Protein AF-A0A510XGS6-F1 (afdb_monomer)

Nearest PDB structures (foldseek):
  4bjn-assembly4_H  TM=2.792E-01  e=6.576E+00  Melampsora lini

Mean predicted aligned error: 16.06 Å

Organism: NCBI:txid77098

Secondary structure (DSSP, 8-state):
----HHHHHHHHHHH-SS-HHHHHHHHHHHHHHHHHHHHHHHHHHHHHHHHHHTTS-------SSSS------TTSTTSSSSSTTTSSSS---------HHHHHHHHHHHHHHHHHHHHHHTT---TT-TTTS-HHHHHHHHHHHHT--STTHHHHHHHHHHHHHHTT--THHHHHHHHHHHHHHHHHHHHHHHHHHHHHHHHHHHHHHHHHHHHHHHHHHHHHHTT-

Sequence (228 aa):
MTIDIDRMEALARRGAAAAPDAALALIARLREAEAREQALAAHVEAAQRIADEDRVDHPMHTMKDGEPYEFTSPGWRSKMGRDLHHALKGAPATSLARHPDDAAVDRFAAAMKAKLADARAKGRDGWDDPSKCTAEFLADQLVGHVSKGNAGNLEDIANLAMMLHQRSDDPKVVAQVVARRDAKMKAEALDSAVRTAKVKRQVAVAQWLKDLADNYRRQAEAAKVGEE

pLDDT: mean 74.8, std 20.01, range [32.03, 98.0]

Solvent-accessible surface area (backbone atoms only — not comparable to full-atom values): 13838 Å² total; per-residue (Å²): 135,84,81,57,64,68,62,51,51,54,50,51,72,74,65,54,86,84,58,56,66,65,55,50,54,48,52,52,52,50,50,54,51,49,53,52,49,52,53,50,51,53,50,41,54,52,52,48,48,56,61,53,56,76,65,58,84,70,83,88,74,84,80,74,83,89,61,82,87,74,87,74,74,91,79,79,85,82,82,79,79,79,68,73,82,74,73,80,75,80,87,79,96,67,82,70,79,73,54,69,64,62,58,49,50,51,56,50,50,52,53,33,50,52,53,52,50,57,35,42,74,69,72,58,66,60,69,88,38,62,91,80,29,45,70,61,56,46,30,45,51,32,61,65,42,72,82,53,88,54,92,67,40,68,44,52,39,50,48,38,52,47,53,42,56,77,71,66,54,67,73,59,48,44,56,52,47,51,52,48,51,53,50,50,53,50,42,54,54,48,54,52,49,50,55,50,51,52,51,54,50,53,51,54,54,54,51,49,54,51,54,50,53,53,50,54,51,51,53,57,52,54,58,61,66,75,75,116

Foldseek 3Di:
DDDDLVVQVVVLVVPPPDPNPVSVVVSVVLVVLVVVLVVLVVVLVVLVVVLVVLVDDDPDDDDDPPDDPDPPDPDDPPPPPPPVPPPPPDDDDDPPPPPVVVVVVVVLVVLLVVVVVVCVVVVNDDLLPCVVHPLLNLLLQLVVLVPDDDPCSVSSNVNSVVSCVVNVPDPVSNVSSVVSVVSVVVSVVSVVVSVVSVVVSVVVVVVVVVVVVVVVVVVVVVVVVVVD

Radius of gyration: 33.93 Å; Cα contacts (8 Å, |Δi|>4): 80; chains: 1; bounding box: 82×48×96 Å

Structure (mmCIF, N/CA/C/O backbone):
data_AF-A0A510XGS6-F1
#
_entry.id   AF-A0A510XGS6-F1
#
loop_
_atom_site.group_PDB
_atom_site.id
_atom_site.type_symbol
_atom_site.label_atom_id
_atom_site.label_alt_id
_atom_site.label_comp_id
_atom_site.label_asym_id
_atom_site.label_entity_id
_atom_site.label_seq_id
_atom_site.pdbx_PDB_ins_code
_atom_site.Cartn_x
_atom_site.Cartn_y
_atom_site.Cartn_z
_atom_site.occupancy
_atom_site.B_iso_or_equiv
_atom_site.auth_seq_id
_atom_site.auth_comp_id
_atom_site.auth_asym_id
_atom_site.auth_atom_id
_atom_site.pdbx_PDB_model_num
AT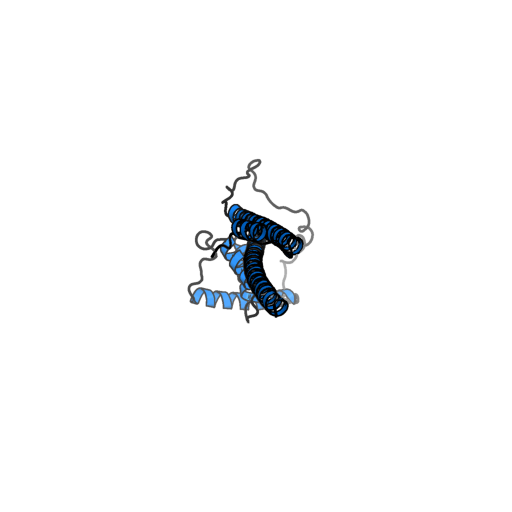OM 1 N N . MET A 1 1 ? -27.636 3.330 19.265 1.00 38.84 1 MET A N 1
ATOM 2 C CA . MET A 1 1 ? -28.025 3.367 20.690 1.00 38.84 1 MET A CA 1
ATOM 3 C C . MET A 1 1 ? -26.837 3.898 21.479 1.00 38.84 1 MET A C 1
ATOM 5 O O . MET A 1 1 ? -25.935 3.144 21.820 1.00 38.84 1 MET A O 1
ATOM 9 N N . THR A 1 2 ? -26.752 5.218 21.625 1.00 44.38 2 THR A N 1
ATOM 10 C CA . THR A 1 2 ? -25.664 5.882 22.356 1.00 44.38 2 THR A CA 1
ATOM 11 C C . THR A 1 2 ? -26.004 5.772 23.835 1.00 44.38 2 THR A C 1
ATOM 13 O O . THR A 1 2 ? -27.028 6.294 24.266 1.00 44.38 2 THR A O 1
ATOM 16 N N . ILE A 1 3 ? -25.231 4.986 24.581 1.00 54.06 3 ILE A N 1
ATOM 17 C CA . ILE A 1 3 ? -25.434 4.837 26.022 1.00 54.06 3 ILE A CA 1
ATOM 18 C C . ILE A 1 3 ? -24.889 6.111 26.671 1.00 54.06 3 ILE A C 1
ATOM 20 O O . ILE A 1 3 ? -23.692 6.375 26.593 1.00 54.06 3 ILE A O 1
ATOM 24 N N . ASP A 1 4 ? -25.796 6.905 27.229 1.00 70.75 4 ASP A N 1
ATOM 25 C CA . ASP A 1 4 ? -25.537 8.185 27.883 1.00 70.75 4 ASP A CA 1
ATOM 26 C C . ASP A 1 4 ? -24.920 7.943 29.273 1.00 70.75 4 ASP A C 1
ATOM 28 O O . ASP A 1 4 ? -25.590 7.470 30.198 1.00 70.75 4 ASP A O 1
ATOM 32 N N . ILE A 1 5 ? -23.615 8.207 29.385 1.00 63.62 5 ILE A N 1
ATOM 33 C CA . ILE A 1 5 ? -22.825 8.017 30.609 1.00 63.62 5 ILE A CA 1
ATOM 34 C C . ILE A 1 5 ? -23.350 8.916 31.739 1.00 63.62 5 ILE A C 1
ATOM 36 O O . ILE A 1 5 ? -23.397 8.466 32.886 1.00 63.62 5 ILE A O 1
ATOM 40 N N . ASP A 1 6 ? -23.840 10.118 31.426 1.00 65.00 6 ASP A N 1
ATOM 41 C CA . ASP A 1 6 ? -24.383 11.054 32.418 1.00 65.00 6 ASP A CA 1
ATOM 42 C C . ASP A 1 6 ? -25.694 10.520 33.008 1.00 65.00 6 ASP A C 1
ATOM 44 O O . AS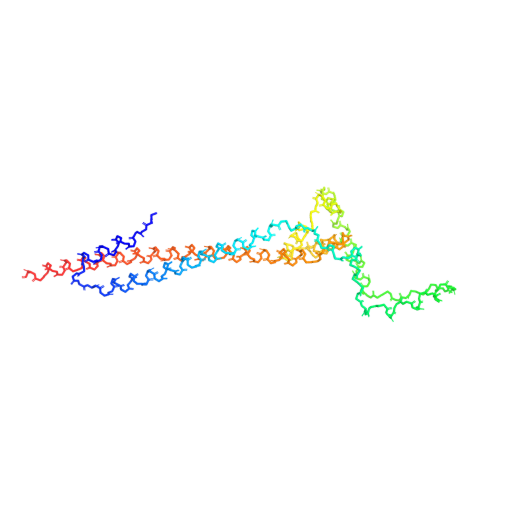P A 1 6 ? -25.933 10.578 34.220 1.00 65.00 6 ASP A O 1
ATOM 48 N N . ARG A 1 7 ? -26.525 9.885 32.172 1.00 65.25 7 ARG A N 1
ATOM 49 C CA . ARG A 1 7 ? -27.736 9.188 32.628 1.00 65.25 7 ARG A CA 1
ATOM 50 C C . ARG A 1 7 ? -27.418 7.979 33.514 1.00 65.25 7 ARG A C 1
ATOM 52 O O . ARG A 1 7 ? -28.151 7.722 34.472 1.00 65.25 7 ARG A O 1
ATOM 59 N N . MET A 1 8 ? -26.345 7.239 33.225 1.00 61.91 8 MET A N 1
ATOM 60 C CA . MET A 1 8 ? -25.898 6.120 34.067 1.00 61.91 8 MET A CA 1
ATOM 61 C C . MET A 1 8 ? -25.354 6.599 35.417 1.00 61.91 8 MET A C 1
ATOM 63 O O . MET A 1 8 ? -25.671 6.008 36.449 1.00 61.91 8 MET A O 1
ATOM 67 N N . GLU A 1 9 ? -24.596 7.695 35.428 1.00 63.22 9 GLU A N 1
ATOM 68 C CA . GLU A 1 9 ? -24.077 8.312 36.649 1.00 63.22 9 GLU A CA 1
ATOM 69 C C . GLU A 1 9 ? -25.214 8.836 37.541 1.00 63.22 9 GLU A C 1
ATOM 71 O O . GLU A 1 9 ? -25.208 8.620 38.755 1.00 63.22 9 GLU A O 1
ATOM 76 N N . ALA A 1 10 ? -26.252 9.431 36.946 1.00 64.56 10 ALA A N 1
ATOM 77 C CA . ALA A 1 10 ? -27.447 9.855 37.670 1.00 64.56 10 ALA A CA 1
ATOM 78 C C . ALA A 1 10 ? -28.206 8.679 38.317 1.00 64.56 10 ALA A C 1
ATOM 80 O O . ALA A 1 10 ? -28.701 8.811 39.437 1.00 64.56 10 ALA A O 1
ATOM 81 N N . LEU A 1 11 ? -28.286 7.523 37.646 1.00 59.59 11 LEU A N 1
ATOM 82 C CA . LEU A 1 11 ? -28.913 6.311 38.191 1.00 59.59 11 LEU A CA 1
ATOM 83 C C . LEU A 1 11 ? -28.080 5.689 39.319 1.00 59.59 11 LEU A C 1
ATOM 85 O O . LEU A 1 11 ? -28.636 5.341 40.359 1.00 59.59 11 LEU A O 1
ATOM 89 N N . ALA A 1 12 ? -26.756 5.615 39.155 1.00 61.50 12 ALA A N 1
ATOM 90 C CA . ALA A 1 12 ? -25.849 5.120 40.189 1.00 61.50 12 ALA A CA 1
ATOM 91 C C . ALA A 1 12 ? -25.913 5.986 41.459 1.00 61.50 12 ALA A C 1
ATOM 93 O O . ALA A 1 12 ? -26.035 5.456 42.562 1.00 61.50 12 ALA A O 1
ATOM 94 N N . ARG A 1 13 ? -25.926 7.319 41.312 1.00 63.91 13 ARG A N 1
ATOM 95 C CA . ARG A 1 13 ? -26.058 8.256 42.442 1.00 63.91 13 ARG A CA 1
ATOM 96 C C . ARG A 1 13 ? -27.419 8.173 43.141 1.00 63.91 13 ARG A C 1
ATOM 98 O O . ARG A 1 13 ? -27.489 8.419 44.338 1.00 63.91 13 ARG A O 1
ATOM 105 N N . ARG A 1 14 ? -28.492 7.825 42.420 1.00 63.34 14 ARG A N 1
ATOM 106 C CA . ARG A 1 14 ? -29.846 7.674 42.989 1.00 63.34 14 ARG A CA 1
ATOM 107 C C . ARG A 1 14 ? -30.084 6.325 43.683 1.00 63.34 14 ARG A C 1
ATOM 109 O O . ARG A 1 14 ? -30.982 6.254 44.511 1.00 63.34 14 ARG A O 1
ATOM 116 N N . GLY A 1 15 ? -29.324 5.275 43.350 1.00 56.97 15 GLY A N 1
ATOM 117 C CA . GLY A 1 15 ? -29.546 3.904 43.842 1.00 56.97 15 GLY A CA 1
ATOM 118 C C . GLY A 1 15 ? -28.505 3.348 44.826 1.00 56.97 15 GLY A C 1
ATOM 119 O O . GLY A 1 15 ? -28.664 2.223 45.307 1.00 56.97 15 GLY A O 1
ATOM 120 N N . ALA A 1 16 ? -27.426 4.076 45.124 1.00 49.56 16 ALA A N 1
ATOM 121 C CA . ALA A 1 16 ? -26.304 3.553 45.904 1.00 49.56 16 ALA A CA 1
ATOM 122 C C . ALA A 1 16 ? -26.544 3.602 47.424 1.00 49.56 16 ALA A C 1
ATOM 124 O O . ALA A 1 16 ? -26.018 4.466 48.117 1.00 49.56 16 ALA A O 1
ATOM 125 N N . ALA A 1 17 ? -27.286 2.624 47.946 1.00 51.12 17 ALA A N 1
ATOM 126 C CA . ALA A 1 17 ? -27.279 2.302 49.375 1.00 51.12 17 ALA A CA 1
ATOM 127 C C . ALA A 1 17 ? -26.286 1.171 49.736 1.00 51.12 17 ALA A C 1
ATOM 129 O O . ALA A 1 17 ? -26.011 0.981 50.914 1.00 51.12 17 ALA A O 1
ATOM 130 N N . ALA A 1 18 ? -25.723 0.434 48.760 1.00 52.19 18 ALA A N 1
ATOM 131 C CA . ALA A 1 18 ? -24.970 -0.798 49.061 1.00 52.19 18 ALA A CA 1
ATOM 132 C C . ALA A 1 18 ? -23.585 -0.980 48.394 1.00 52.19 18 ALA A C 1
ATOM 134 O O . ALA A 1 18 ? -22.846 -1.851 48.840 1.00 52.19 18 ALA A O 1
ATOM 135 N N . ALA A 1 19 ? -23.188 -0.210 47.366 1.00 53.81 19 ALA A N 1
ATOM 136 C CA . ALA A 1 19 ? -21.829 -0.308 46.782 1.00 53.81 19 ALA A CA 1
ATOM 137 C C . ALA A 1 19 ? -21.402 0.918 45.924 1.00 53.81 19 ALA A C 1
ATOM 139 O O . ALA A 1 19 ? -21.108 0.764 44.733 1.00 53.81 19 ALA A O 1
ATOM 140 N N . PRO A 1 20 ? -21.377 2.144 46.480 1.00 62.56 20 PRO A N 1
ATOM 141 C CA . PRO A 1 20 ? -21.041 3.369 45.738 1.00 62.56 20 PRO A CA 1
ATOM 142 C C . PRO A 1 20 ? -19.629 3.355 45.122 1.00 62.56 20 PRO A C 1
ATOM 144 O O . PRO A 1 20 ? -19.449 3.811 43.992 1.00 62.56 20 PRO A O 1
ATOM 147 N N . ASP A 1 21 ? -18.644 2.767 45.804 1.00 61.44 21 ASP A N 1
ATOM 148 C CA . ASP A 1 21 ? -17.236 2.833 45.388 1.00 61.44 21 ASP A CA 1
ATOM 149 C C . ASP A 1 21 ? -16.940 2.024 44.117 1.00 61.44 21 ASP A C 1
ATOM 151 O O . ASP A 1 21 ? -16.193 2.468 43.244 1.00 61.44 21 ASP A O 1
ATOM 155 N N . ALA A 1 22 ? -17.577 0.859 43.954 1.00 58.06 22 ALA A N 1
ATOM 156 C CA . ALA A 1 22 ? -17.406 0.023 42.765 1.00 58.06 22 ALA A CA 1
ATOM 157 C C . ALA A 1 22 ? -18.039 0.659 41.514 1.00 58.06 22 ALA A C 1
ATOM 159 O O . ALA A 1 22 ? -17.479 0.570 40.418 1.00 58.06 22 ALA A O 1
ATOM 160 N N . ALA A 1 23 ? -19.182 1.336 41.675 1.00 60.69 23 ALA A N 1
ATOM 161 C CA . ALA A 1 23 ? -19.843 2.060 40.592 1.00 60.69 23 ALA A CA 1
ATOM 162 C C . ALA A 1 23 ? -19.027 3.290 40.160 1.00 60.69 23 ALA A C 1
ATOM 164 O O . ALA A 1 23 ? -18.810 3.496 38.965 1.00 60.69 23 ALA A O 1
ATOM 165 N N . LEU A 1 24 ? -18.505 4.064 41.118 1.00 66.75 24 LEU A N 1
ATOM 166 C CA . LEU A 1 24 ? -17.648 5.222 40.845 1.00 66.75 24 LEU A CA 1
ATOM 167 C C . LEU A 1 24 ? -16.320 4.822 40.182 1.00 66.75 24 LEU A C 1
ATOM 169 O O . LEU A 1 24 ? -15.904 5.462 39.214 1.00 66.75 24 LEU A O 1
ATOM 173 N N . ALA A 1 25 ? -15.689 3.730 40.625 1.00 68.19 25 ALA A N 1
ATOM 174 C CA . ALA A 1 25 ? -14.465 3.213 40.010 1.00 68.19 25 ALA A CA 1
ATOM 175 C C . ALA A 1 25 ? -14.679 2.754 38.556 1.00 68.19 25 ALA A C 1
ATOM 177 O O . ALA A 1 25 ? -13.807 2.949 37.703 1.00 68.19 25 ALA A O 1
ATOM 178 N N . LEU A 1 26 ? -15.840 2.169 38.238 1.00 63.62 26 LEU A N 1
ATOM 179 C CA . LEU A 1 26 ? -16.177 1.814 36.860 1.00 63.62 26 LEU A CA 1
ATOM 180 C C . LEU A 1 26 ? -16.441 3.054 36.001 1.00 63.62 26 LEU A C 1
ATOM 182 O O . LEU A 1 26 ? -15.951 3.114 34.877 1.00 63.62 26 LEU A O 1
ATOM 186 N N . ILE A 1 27 ? -17.162 4.050 36.522 1.00 70.69 27 ILE A N 1
ATOM 187 C CA . ILE A 1 27 ? -17.402 5.320 35.821 1.00 70.69 27 ILE A CA 1
ATOM 188 C C . ILE A 1 27 ? -16.070 6.002 35.481 1.00 70.69 27 ILE A C 1
ATOM 190 O O . ILE A 1 27 ? -15.878 6.432 34.344 1.00 70.69 27 ILE A O 1
ATOM 194 N N . ALA A 1 28 ? -15.117 6.025 36.417 1.00 73.75 28 ALA A N 1
ATOM 195 C CA . ALA A 1 28 ? -13.774 6.547 36.167 1.00 73.75 28 ALA A CA 1
ATOM 196 C C . ALA A 1 28 ? -13.057 5.783 35.036 1.00 73.75 28 ALA A C 1
ATOM 198 O O . ALA A 1 28 ? -12.542 6.398 34.103 1.00 73.75 28 ALA A O 1
ATOM 199 N N . ARG A 1 29 ? -13.105 4.442 35.049 1.00 69.81 29 ARG A N 1
ATOM 200 C CA . ARG A 1 29 ? -12.532 3.604 33.977 1.00 69.81 29 ARG A CA 1
ATOM 201 C C . ARG A 1 29 ? -13.208 3.819 32.621 1.00 69.81 29 ARG A C 1
ATOM 203 O O . ARG A 1 29 ? -12.529 3.792 31.596 1.00 69.81 29 ARG A O 1
ATOM 210 N N . LEU A 1 30 ? -14.523 4.034 32.598 1.00 70.62 30 LEU A N 1
ATOM 211 C CA . LEU A 1 30 ? -15.273 4.323 31.373 1.00 70.62 30 LEU A CA 1
ATOM 212 C C . LEU A 1 30 ? -14.909 5.697 30.802 1.00 70.62 30 LEU A C 1
ATOM 214 O O . LEU A 1 30 ? -14.716 5.798 29.592 1.00 70.62 30 LEU A O 1
ATOM 218 N N . ARG A 1 31 ? -14.729 6.714 31.656 1.00 77.12 31 ARG A N 1
ATOM 219 C CA . ARG A 1 31 ? -14.251 8.046 31.249 1.00 77.12 31 ARG A CA 1
ATOM 220 C C . ARG A 1 31 ? -12.830 8.011 30.699 1.00 77.12 31 ARG A C 1
ATOM 222 O O . ARG A 1 31 ? -12.571 8.597 29.654 1.00 77.12 31 ARG A O 1
ATOM 229 N N . GLU A 1 32 ? -11.918 7.282 31.342 1.00 75.81 32 GLU A N 1
ATOM 230 C CA . GLU A 1 32 ? -10.570 7.082 30.795 1.00 75.81 32 GLU A CA 1
ATOM 231 C C . GLU A 1 32 ? -10.600 6.381 29.432 1.00 75.81 32 GLU A C 1
ATOM 233 O O . GLU A 1 32 ? -9.837 6.729 28.532 1.00 75.81 32 GLU A O 1
ATOM 238 N N . ALA A 1 33 ? -11.468 5.381 29.266 1.00 68.69 33 ALA A N 1
ATOM 239 C CA . ALA A 1 33 ? -11.618 4.684 27.994 1.00 68.69 33 ALA A CA 1
ATOM 240 C C . ALA A 1 33 ? -12.186 5.601 26.899 1.00 68.69 33 ALA A C 1
ATOM 242 O O . ALA A 1 33 ? -11.725 5.540 25.762 1.00 68.69 33 ALA A O 1
ATOM 243 N N . GLU A 1 34 ? -13.145 6.465 27.233 1.00 77.81 34 GLU A N 1
ATOM 244 C CA . GLU A 1 34 ? -13.702 7.461 26.314 1.00 77.81 34 GLU A CA 1
ATOM 245 C C . GLU A 1 34 ? -12.674 8.529 25.922 1.00 77.81 34 GLU A C 1
ATOM 247 O O . GLU A 1 34 ? -12.528 8.826 24.738 1.00 77.81 34 GLU A O 1
ATOM 252 N N . ALA A 1 35 ? -11.883 9.028 26.876 1.00 76.81 35 ALA A N 1
ATOM 253 C CA . ALA A 1 35 ? -10.793 9.959 26.594 1.00 76.81 35 ALA A CA 1
ATOM 254 C C . ALA A 1 35 ? -9.733 9.340 25.661 1.00 76.81 35 ALA A C 1
ATOM 256 O O . ALA A 1 35 ? -9.262 9.993 24.729 1.00 76.81 35 ALA A O 1
ATOM 257 N N . ARG A 1 36 ? -9.388 8.056 25.858 1.00 74.69 36 ARG A N 1
ATOM 258 C CA . ARG A 1 36 ? -8.491 7.320 24.947 1.00 74.69 36 ARG A CA 1
ATOM 259 C C . ARG A 1 36 ? -9.098 7.175 23.548 1.00 74.69 36 ARG A C 1
ATOM 261 O O . ARG A 1 36 ? -8.380 7.350 22.568 1.00 74.69 36 ARG A O 1
ATOM 268 N N . GLU A 1 37 ? -10.396 6.883 23.443 1.00 72.88 37 GLU A N 1
ATOM 269 C CA . GLU A 1 37 ? -11.108 6.781 22.158 1.00 72.88 37 GLU A CA 1
ATOM 270 C C . GLU A 1 37 ? -11.108 8.118 21.402 1.00 72.88 37 GLU A C 1
ATOM 272 O O . GLU A 1 37 ? -10.796 8.143 20.214 1.00 72.88 37 GLU A O 1
ATOM 277 N N . GLN A 1 38 ? -11.377 9.230 22.091 1.00 77.25 38 GLN A N 1
ATOM 278 C CA . GLN A 1 38 ? -11.337 10.575 21.506 1.00 77.25 38 GLN A CA 1
ATOM 279 C C . GLN A 1 38 ? -9.931 10.958 21.027 1.00 77.25 38 GLN A C 1
ATOM 281 O O . GLN A 1 38 ? -9.783 11.488 19.927 1.00 77.25 38 GLN A O 1
ATOM 286 N N . ALA A 1 39 ? -8.890 10.642 21.804 1.00 75.56 39 ALA A N 1
ATOM 287 C CA . ALA A 1 39 ? -7.507 10.877 21.394 1.00 75.56 39 ALA A CA 1
ATOM 288 C C . ALA A 1 39 ? -7.133 10.057 20.145 1.00 75.56 39 ALA A C 1
ATOM 290 O O . ALA A 1 39 ? -6.544 10.588 19.205 1.00 75.56 39 ALA A O 1
ATOM 291 N N . LEU A 1 40 ? -7.521 8.778 20.095 1.00 71.38 40 LEU A N 1
ATOM 292 C CA . LEU A 1 40 ? -7.309 7.922 18.922 1.00 71.38 40 LEU A CA 1
ATOM 293 C C . LEU A 1 40 ? -8.056 8.455 17.690 1.00 71.38 40 LEU A C 1
ATOM 295 O O . LEU A 1 40 ? -7.474 8.497 16.610 1.00 71.38 40 LEU A O 1
ATOM 299 N N . ALA A 1 41 ? -9.304 8.905 17.847 1.00 70.50 41 ALA A N 1
ATOM 300 C CA . ALA A 1 41 ? -10.078 9.509 16.762 1.00 70.50 41 ALA A CA 1
ATOM 301 C C . ALA A 1 41 ? -9.411 10.786 16.220 1.00 70.50 41 ALA A C 1
ATOM 303 O O . ALA A 1 41 ? -9.281 10.939 15.007 1.00 70.50 41 ALA A O 1
ATOM 304 N N . ALA A 1 42 ? -8.893 11.648 17.099 1.00 74.75 42 ALA A N 1
ATOM 305 C CA . ALA A 1 42 ? -8.131 12.828 16.690 1.00 74.75 42 ALA A CA 1
ATOM 306 C C . ALA A 1 42 ? -6.855 12.458 15.907 1.00 74.75 42 ALA A C 1
ATOM 308 O O . ALA A 1 42 ? -6.504 13.132 14.938 1.00 74.75 42 ALA A O 1
ATOM 309 N N . HIS A 1 43 ? -6.181 11.361 16.274 1.00 72.50 43 HIS A N 1
ATOM 310 C CA . HIS A 1 43 ? -5.040 10.845 15.513 1.00 72.50 43 HIS A CA 1
ATOM 311 C C . HIS A 1 43 ? -5.434 10.292 14.133 1.00 72.50 43 HIS A C 1
ATOM 313 O O . HIS A 1 43 ? -4.674 10.486 13.185 1.00 72.50 43 HIS A O 1
ATOM 319 N N . VAL A 1 44 ? -6.603 9.647 13.995 1.00 71.38 44 VAL A N 1
ATOM 320 C CA . VAL A 1 44 ? -7.136 9.218 12.684 1.00 71.38 44 VAL A CA 1
ATOM 321 C C . VAL A 1 44 ? -7.357 10.428 11.784 1.00 71.38 44 VAL A C 1
ATOM 323 O O . VAL A 1 44 ? -6.867 10.436 10.657 1.00 71.38 44 VAL A O 1
ATOM 326 N N . GLU A 1 45 ? -8.041 11.460 12.283 1.00 76.62 45 GLU A N 1
ATOM 327 C CA . GLU A 1 45 ? -8.302 12.675 11.505 1.00 76.62 45 GLU A CA 1
ATOM 328 C C . GLU A 1 45 ? -7.006 13.380 11.091 1.00 76.62 45 GLU A C 1
ATOM 330 O O . GLU A 1 45 ? -6.882 13.824 9.952 1.00 76.62 45 GLU A O 1
ATOM 335 N N . ALA A 1 46 ? -6.018 13.459 11.987 1.00 72.12 46 ALA A N 1
ATOM 336 C CA . ALA A 1 46 ? -4.717 14.040 11.667 1.00 72.12 46 ALA A CA 1
ATOM 337 C C . ALA A 1 46 ? -3.974 13.234 10.586 1.00 72.12 46 ALA A C 1
ATOM 339 O O . ALA A 1 46 ? -3.415 13.818 9.661 1.00 72.12 46 ALA A O 1
ATOM 340 N N . ALA A 1 47 ? -3.998 11.899 10.663 1.00 65.06 47 ALA A N 1
ATOM 341 C CA . ALA A 1 47 ? -3.382 11.036 9.656 1.00 65.06 47 ALA A CA 1
ATOM 342 C C . ALA A 1 47 ? -4.082 11.140 8.290 1.00 65.06 47 ALA A C 1
ATOM 344 O O . ALA A 1 47 ? -3.413 11.124 7.258 1.00 65.06 47 ALA A O 1
ATOM 345 N N . GLN A 1 48 ? -5.411 11.279 8.280 1.00 70.62 48 GLN A N 1
ATOM 346 C CA . GLN A 1 48 ? -6.190 11.504 7.060 1.00 70.62 48 GLN A CA 1
ATOM 347 C C . GLN A 1 48 ? -5.879 12.866 6.435 1.00 70.62 48 GLN A C 1
ATOM 349 O O . GLN A 1 48 ? -5.639 12.921 5.236 1.00 70.62 48 GLN A O 1
ATOM 354 N N . ARG A 1 49 ? -5.774 13.939 7.233 1.00 71.81 49 ARG A N 1
ATOM 355 C CA . ARG A 1 49 ? -5.367 15.260 6.721 1.00 71.81 49 ARG A CA 1
ATOM 356 C C . ARG A 1 49 ? -3.983 15.238 6.088 1.00 71.81 49 ARG A C 1
ATOM 358 O O . ARG A 1 49 ? -3.838 15.783 5.011 1.00 71.81 49 ARG A O 1
ATOM 365 N N . ILE A 1 50 ? -3.002 14.562 6.689 1.00 64.81 50 ILE A N 1
ATOM 366 C CA . ILE A 1 50 ? -1.665 14.413 6.083 1.00 64.81 50 ILE A CA 1
ATOM 367 C C . ILE A 1 50 ? -1.755 13.662 4.744 1.00 64.81 50 ILE A C 1
ATOM 369 O O . ILE A 1 50 ? -1.132 14.061 3.766 1.00 64.81 50 ILE A O 1
ATOM 373 N N . ALA A 1 51 ? -2.564 12.598 4.677 1.00 60.69 51 ALA A N 1
ATOM 374 C CA . ALA A 1 51 ? -2.786 11.858 3.435 1.00 60.69 51 ALA A CA 1
ATOM 375 C C . ALA A 1 51 ? -3.512 12.688 2.352 1.00 60.69 51 ALA A C 1
ATOM 377 O O . ALA A 1 51 ? -3.278 12.464 1.163 1.00 60.69 51 ALA A O 1
ATOM 378 N N . ASP A 1 52 ? -4.369 13.632 2.753 1.00 61.16 52 ASP A N 1
ATOM 379 C CA . ASP A 1 52 ? -5.109 14.534 1.865 1.00 61.16 52 ASP A CA 1
ATOM 380 C C . ASP A 1 52 ? -4.316 15.806 1.496 1.00 61.16 52 ASP A C 1
ATOM 382 O O . ASP A 1 52 ? -4.511 16.350 0.412 1.00 61.16 52 ASP A O 1
ATOM 386 N N . GLU A 1 53 ? -3.405 16.286 2.345 1.00 58.03 53 GLU A N 1
ATOM 387 C CA . GLU A 1 53 ? -2.543 17.453 2.091 1.00 58.03 53 GLU A CA 1
ATOM 388 C C . GLU A 1 53 ? -1.432 17.136 1.078 1.00 58.03 53 GLU A C 1
ATOM 390 O O . GLU A 1 53 ? -1.121 17.979 0.236 1.00 58.03 53 GLU A O 1
ATOM 395 N N . ASP A 1 54 ? -0.947 15.890 1.028 1.00 52.69 54 ASP A N 1
ATOM 396 C CA . ASP A 1 54 ? -0.105 15.384 -0.074 1.00 52.69 54 ASP A CA 1
ATOM 397 C C . ASP A 1 54 ? -0.860 15.314 -1.425 1.00 52.69 54 ASP A C 1
ATOM 399 O O . ASP A 1 54 ? -0.271 15.022 -2.467 1.00 52.69 54 ASP A O 1
ATOM 403 N N . ARG A 1 55 ? -2.176 15.587 -1.437 1.00 46.66 55 ARG A N 1
ATOM 404 C CA . ARG A 1 55 ? -3.014 15.719 -2.643 1.00 46.66 55 ARG A CA 1
ATOM 405 C C . ARG A 1 55 ? -3.036 17.147 -3.201 1.00 46.66 55 ARG A C 1
ATOM 407 O O . ARG A 1 55 ? -3.692 17.378 -4.219 1.00 46.66 55 ARG A O 1
ATOM 414 N N . VAL A 1 56 ? -2.379 18.108 -2.544 1.00 40.94 56 VAL A N 1
ATOM 415 C CA . VAL A 1 56 ? -2.288 19.491 -3.025 1.00 40.94 56 VAL A CA 1
ATOM 416 C C . VAL A 1 56 ? -1.174 19.587 -4.060 1.00 40.94 56 VAL A C 1
ATOM 418 O O . VAL A 1 56 ? 0.013 19.522 -3.739 1.00 40.94 56 VAL A O 1
ATOM 421 N N . ASP A 1 57 ? -1.610 19.760 -5.305 1.00 43.16 57 ASP A N 1
ATOM 422 C CA . ASP A 1 57 ? -0.823 20.131 -6.476 1.00 43.16 57 ASP A CA 1
ATOM 423 C C . ASP A 1 57 ? 0.143 21.268 -6.097 1.00 43.16 57 ASP A C 1
ATOM 425 O O . ASP A 1 57 ? -0.257 22.423 -5.920 1.00 43.16 57 ASP A O 1
ATOM 429 N N . HIS A 1 58 ? 1.412 20.931 -5.861 1.00 37.56 58 HIS A N 1
ATOM 430 C CA . HIS A 1 58 ? 2.431 21.941 -5.619 1.00 37.56 58 HIS A CA 1
ATOM 431 C C . HIS A 1 58 ? 2.722 22.611 -6.962 1.00 37.56 58 HIS A C 1
ATOM 433 O O . HIS A 1 58 ? 3.158 21.922 -7.887 1.00 37.56 58 HIS A O 1
ATOM 439 N N . PRO A 1 59 ? 2.532 23.937 -7.102 1.00 36.75 59 PRO A N 1
ATOM 440 C CA . PRO A 1 59 ? 2.950 24.630 -8.304 1.00 36.75 59 PRO A CA 1
ATOM 441 C C . PRO A 1 59 ? 4.465 24.466 -8.451 1.00 36.75 59 PRO A C 1
ATOM 443 O O . PRO A 1 59 ? 5.261 25.012 -7.685 1.00 36.75 59 PRO A O 1
ATOM 446 N N . MET A 1 60 ? 4.852 23.673 -9.447 1.00 36.06 60 MET A N 1
ATOM 447 C CA . MET A 1 60 ? 6.209 23.572 -9.960 1.00 36.06 60 MET A CA 1
ATOM 448 C C . MET A 1 60 ? 6.660 24.959 -10.404 1.00 36.06 60 MET A C 1
ATOM 450 O O . MET A 1 60 ? 6.333 25.362 -11.508 1.00 36.06 60 MET A O 1
ATOM 454 N N . HIS A 1 61 ? 7.413 25.672 -9.567 1.00 41.03 61 HIS A N 1
ATOM 455 C CA . HIS A 1 61 ? 8.502 26.542 -10.008 1.00 41.03 61 HIS A CA 1
ATOM 456 C C . HIS A 1 61 ? 9.444 26.859 -8.844 1.00 41.03 61 HIS A C 1
ATOM 458 O O . HIS A 1 61 ? 9.165 27.702 -7.997 1.00 41.03 61 HIS A O 1
ATOM 464 N N . THR A 1 62 ? 10.639 26.274 -8.885 1.00 39.19 62 THR A N 1
ATOM 465 C CA . THR A 1 62 ? 11.835 26.963 -8.398 1.00 39.19 62 THR A CA 1
ATOM 466 C C . THR A 1 62 ? 12.798 27.109 -9.566 1.00 39.19 62 THR A C 1
ATOM 468 O O . THR A 1 62 ? 13.667 26.269 -9.776 1.00 39.19 62 THR A O 1
ATOM 471 N N . MET A 1 63 ? 12.632 28.183 -10.341 1.00 42.34 63 MET A N 1
ATOM 472 C CA . MET A 1 63 ? 13.794 28.797 -10.972 1.00 42.34 63 MET A CA 1
ATOM 473 C C . MET A 1 63 ? 14.488 29.611 -9.885 1.00 42.34 63 MET A C 1
ATOM 475 O O . MET A 1 63 ? 13.931 30.587 -9.384 1.00 42.34 63 MET A O 1
ATOM 479 N N . LYS A 1 64 ? 15.695 29.204 -9.511 1.00 38.34 64 LYS A N 1
ATOM 480 C CA . LYS A 1 64 ? 16.676 30.132 -8.964 1.00 38.34 64 LYS A CA 1
ATOM 481 C C . LYS A 1 64 ? 17.749 30.249 -10.037 1.00 38.34 64 LYS A C 1
ATOM 483 O O . LYS A 1 64 ? 18.395 29.263 -10.363 1.00 38.34 64 LYS A O 1
ATOM 488 N N . ASP A 1 65 ? 17.826 31.439 -10.621 1.00 42.75 65 ASP A N 1
ATOM 489 C CA . ASP A 1 65 ? 18.916 31.901 -11.486 1.00 42.75 65 ASP A CA 1
ATOM 490 C C . ASP A 1 65 ? 18.989 31.340 -12.920 1.00 42.75 65 ASP A C 1
ATOM 492 O O . ASP A 1 65 ? 20.055 31.327 -13.518 1.00 42.75 65 ASP A O 1
ATOM 496 N N . GLY A 1 66 ? 17.855 30.957 -13.521 1.00 44.12 66 GLY A N 1
ATOM 497 C CA . GLY A 1 66 ? 17.726 30.851 -14.987 1.00 44.12 66 GLY A CA 1
ATOM 498 C C . GLY A 1 66 ? 18.522 29.746 -15.695 1.00 44.12 66 GLY A C 1
ATOM 499 O O . GLY A 1 66 ? 18.433 29.655 -16.914 1.00 44.12 66 GLY A O 1
ATOM 500 N N . GLU A 1 67 ? 19.233 28.884 -14.969 1.00 37.78 67 GLU A N 1
ATOM 501 C CA . GLU A 1 67 ? 19.991 27.765 -15.538 1.00 37.78 67 GLU A CA 1
ATOM 502 C C . GLU A 1 67 ? 19.353 26.413 -15.158 1.00 37.78 67 GLU A C 1
ATOM 504 O O . GLU A 1 67 ? 18.912 26.238 -14.013 1.00 37.78 67 GLU A O 1
ATOM 509 N N . PRO A 1 68 ? 19.281 25.430 -16.078 1.00 35.75 68 PRO A N 1
ATOM 510 C CA . PRO A 1 68 ? 18.817 24.086 -15.754 1.00 35.75 68 PRO A CA 1
ATOM 511 C C . PRO A 1 68 ? 19.731 23.442 -14.703 1.00 35.75 68 PRO A C 1
ATOM 513 O O . PRO A 1 68 ? 20.954 23.472 -14.824 1.00 35.75 68 PRO A O 1
ATOM 516 N N . TYR A 1 69 ? 19.142 22.806 -13.687 1.00 38.28 69 TYR A N 1
ATOM 517 C CA . TYR A 1 69 ? 19.878 21.992 -12.718 1.00 38.28 69 TYR A CA 1
ATOM 518 C C . TYR A 1 69 ? 20.455 20.747 -13.413 1.00 38.28 69 TYR A C 1
ATOM 520 O O . TYR A 1 69 ? 19.821 19.694 -13.480 1.00 38.28 69 TYR A O 1
ATOM 528 N N . GLU A 1 70 ? 21.667 20.865 -13.952 1.00 36.03 70 GLU A N 1
ATOM 529 C CA . GLU A 1 70 ? 22.488 19.721 -14.332 1.00 36.03 70 GLU A CA 1
ATOM 530 C C . GLU A 1 70 ? 22.966 19.008 -13.061 1.00 36.03 70 GLU A C 1
ATOM 532 O O . GLU A 1 70 ? 23.852 19.468 -12.339 1.00 36.03 70 GLU A O 1
ATOM 537 N N . PHE A 1 71 ? 22.401 17.832 -12.790 1.00 35.41 71 PHE A N 1
ATOM 538 C CA . PHE A 1 71 ? 22.943 16.898 -11.808 1.00 35.41 71 PHE A CA 1
ATOM 539 C C . PHE A 1 71 ? 24.240 16.268 -12.349 1.00 35.41 71 PHE A C 1
ATOM 541 O O . PHE A 1 71 ? 24.295 15.095 -12.717 1.00 35.41 71 PHE A O 1
ATOM 548 N N . THR A 1 72 ? 25.326 17.038 -12.411 1.00 39.06 72 THR A N 1
ATOM 549 C CA . THR A 1 72 ? 26.675 16.493 -12.592 1.00 39.06 72 THR A CA 1
ATOM 550 C C . THR A 1 72 ? 27.274 16.197 -11.224 1.00 39.06 72 THR A C 1
ATOM 552 O O . THR A 1 72 ? 28.007 17.007 -10.662 1.00 39.06 72 THR A O 1
ATOM 555 N N . SER A 1 73 ? 26.980 15.019 -10.672 1.00 34.94 73 SER A N 1
ATOM 556 C CA . SER A 1 73 ? 27.783 14.488 -9.564 1.00 34.94 73 SER A CA 1
ATOM 557 C C . SER A 1 73 ? 29.198 14.139 -10.073 1.00 34.94 73 SER A C 1
ATOM 559 O O . SER A 1 73 ? 29.329 13.289 -10.964 1.00 34.94 73 SER A O 1
ATOM 561 N N . PRO A 1 74 ? 30.277 14.747 -9.540 1.00 37.41 74 PRO A N 1
ATOM 562 C CA . PRO A 1 74 ? 31.650 14.469 -9.956 1.00 37.41 74 PRO A CA 1
ATOM 563 C C . PRO A 1 74 ? 32.119 13.147 -9.335 1.00 37.41 74 PRO A C 1
ATOM 565 O O . PRO A 1 74 ? 32.469 13.089 -8.161 1.00 37.41 74 PRO A O 1
ATOM 568 N N . GLY A 1 75 ? 32.107 12.055 -10.104 1.00 36.06 75 GLY A N 1
ATOM 569 C CA . GLY A 1 75 ? 32.633 10.778 -9.597 1.00 36.06 75 GLY A CA 1
ATOM 570 C C . GLY A 1 75 ? 32.696 9.603 -10.571 1.00 36.06 75 GLY A C 1
ATOM 571 O O . GLY A 1 75 ? 33.531 8.725 -10.393 1.00 36.06 75 GLY A O 1
ATOM 572 N N . TRP A 1 76 ? 31.893 9.583 -11.639 1.00 32.03 76 TRP A N 1
ATOM 573 C CA . TRP A 1 76 ? 31.772 8.383 -12.490 1.00 32.03 76 TRP A CA 1
ATOM 574 C C . TRP A 1 76 ? 32.422 8.509 -13.883 1.00 32.03 76 TRP A C 1
ATOM 576 O O . TRP A 1 76 ? 32.499 7.534 -14.627 1.00 32.03 76 TRP A O 1
ATOM 586 N N . ARG A 1 77 ? 32.974 9.681 -14.237 1.00 41.94 77 ARG A N 1
ATOM 587 C CA . ARG A 1 77 ? 33.546 9.977 -15.572 1.00 41.94 77 ARG A CA 1
ATOM 588 C C . ARG A 1 77 ? 35.062 9.750 -15.729 1.00 41.94 77 ARG A C 1
ATOM 590 O O . ARG A 1 77 ? 35.654 10.305 -16.647 1.00 41.94 77 ARG A O 1
ATOM 597 N N . SER A 1 78 ? 35.695 8.899 -14.916 1.00 49.22 78 SER A N 1
ATOM 598 C CA . SER A 1 78 ? 37.155 8.660 -15.014 1.00 49.22 78 SER A CA 1
ATOM 599 C C . SER A 1 78 ? 37.601 7.235 -15.365 1.00 49.22 78 SER A C 1
ATOM 601 O O . SER A 1 78 ? 38.798 6.966 -15.301 1.00 49.22 78 SER A O 1
ATOM 603 N N . LYS A 1 79 ? 36.715 6.324 -15.805 1.00 44.66 79 LYS A N 1
ATOM 604 C CA . LYS A 1 79 ? 37.160 4.971 -16.219 1.00 44.66 79 LYS A CA 1
ATOM 605 C C . LYS A 1 79 ? 36.709 4.469 -17.598 1.00 44.66 79 LYS A C 1
ATOM 607 O O . LYS A 1 79 ? 37.188 3.431 -18.022 1.00 44.66 79 LYS A O 1
ATOM 612 N N . MET A 1 80 ? 35.876 5.197 -18.344 1.00 39.06 80 MET A N 1
ATOM 613 C CA . MET A 1 80 ? 35.352 4.703 -19.637 1.00 39.06 80 MET A CA 1
ATOM 614 C C . MET A 1 80 ? 35.577 5.640 -20.836 1.00 39.06 80 MET A C 1
ATOM 616 O O . MET A 1 80 ? 34.927 5.500 -21.863 1.00 39.06 80 MET A O 1
ATOM 620 N N . GLY A 1 81 ? 36.493 6.610 -20.723 1.00 42.22 81 GLY A N 1
ATOM 621 C CA . GLY A 1 81 ? 36.689 7.645 -21.751 1.00 42.22 81 GLY A CA 1
ATOM 622 C C . GLY A 1 81 ? 37.944 7.528 -22.623 1.00 42.22 81 GLY A C 1
ATOM 623 O O . GLY A 1 81 ? 38.029 8.232 -23.622 1.00 42.22 81 GLY A O 1
ATOM 624 N N . ARG A 1 82 ? 38.929 6.688 -22.273 1.00 46.47 82 ARG A N 1
ATOM 625 C CA . ARG A 1 82 ? 40.217 6.632 -23.003 1.00 46.47 82 ARG A CA 1
ATOM 626 C C . ARG A 1 82 ? 40.412 5.404 -23.892 1.00 46.47 82 ARG A C 1
ATOM 628 O O . ARG A 1 82 ? 41.233 5.461 -24.798 1.00 46.47 82 ARG A O 1
ATOM 635 N N . ASP A 1 83 ? 39.597 4.366 -23.724 1.00 49.16 83 ASP A N 1
ATOM 636 C CA . ASP A 1 83 ? 39.796 3.102 -24.449 1.00 49.16 83 ASP A CA 1
ATOM 637 C C . ASP A 1 83 ? 38.972 3.006 -25.746 1.00 49.16 83 ASP A C 1
ATOM 639 O O . ASP A 1 83 ? 39.257 2.179 -26.610 1.00 49.16 83 ASP A O 1
ATOM 643 N N . LEU A 1 84 ? 37.987 3.890 -25.949 1.00 46.75 84 LEU A N 1
ATOM 644 C CA . LEU A 1 84 ? 37.068 3.798 -27.090 1.00 46.75 84 LEU A CA 1
ATOM 645 C C . LEU A 1 84 ? 37.650 4.353 -28.407 1.00 46.75 84 LEU A C 1
ATOM 647 O O . LEU A 1 84 ? 37.205 3.962 -29.482 1.00 46.75 84 LEU A O 1
ATOM 651 N N . HIS A 1 85 ? 38.662 5.228 -28.356 1.00 40.41 85 HIS A N 1
ATOM 652 C CA . HIS A 1 85 ? 39.209 5.872 -29.563 1.00 40.41 85 HIS A CA 1
ATOM 653 C C . HIS A 1 85 ? 40.340 5.071 -30.243 1.00 40.41 85 HIS A C 1
ATOM 655 O O . HIS A 1 85 ? 40.601 5.268 -31.427 1.00 40.41 85 HIS A O 1
ATOM 661 N N . HIS A 1 86 ? 40.983 4.129 -29.538 1.00 43.72 86 HIS A N 1
ATOM 662 C CA . HIS A 1 86 ? 42.063 3.292 -30.090 1.00 43.72 86 HIS A CA 1
ATOM 663 C C . HIS A 1 86 ? 41.597 1.933 -30.645 1.00 43.72 86 HIS A C 1
ATOM 665 O O . HIS A 1 86 ? 42.333 1.309 -31.405 1.00 43.72 86 HIS A O 1
ATOM 671 N N . ALA A 1 87 ? 40.380 1.483 -30.324 1.00 44.81 87 ALA A N 1
ATOM 672 C CA . ALA A 1 87 ? 39.893 0.141 -30.666 1.00 44.81 87 ALA A CA 1
ATOM 673 C C . ALA A 1 87 ? 39.201 0.017 -32.044 1.00 44.81 87 ALA A C 1
ATOM 675 O O . ALA A 1 87 ? 38.755 -1.066 -32.412 1.00 44.81 87 ALA A O 1
ATOM 676 N N . LEU A 1 88 ? 39.113 1.096 -32.833 1.00 45.44 88 LEU A N 1
ATOM 677 C CA . LEU A 1 88 ? 38.400 1.122 -34.123 1.00 45.44 88 LEU A CA 1
ATOM 678 C C . LEU A 1 88 ? 39.320 1.320 -35.342 1.00 45.44 88 LEU A C 1
ATOM 680 O O . LEU A 1 88 ? 38.957 2.003 -36.298 1.00 45.44 88 LEU A O 1
ATOM 684 N N . LYS A 1 89 ? 40.503 0.693 -35.355 1.00 47.06 89 LYS A N 1
ATOM 685 C CA . LYS A 1 89 ? 41.291 0.516 -36.590 1.00 47.06 89 LYS A CA 1
ATOM 686 C C . LYS A 1 89 ? 42.005 -0.841 -36.628 1.00 47.06 89 LYS A C 1
ATOM 688 O O . LYS A 1 89 ? 43.129 -0.960 -36.160 1.00 47.06 89 LYS A O 1
ATOM 693 N N . GLY A 1 90 ? 41.361 -1.823 -37.267 1.00 41.22 90 GLY A N 1
ATOM 694 C CA . GLY A 1 90 ? 41.982 -3.077 -37.730 1.00 41.22 90 GLY A CA 1
ATOM 695 C C . GLY A 1 90 ? 41.435 -4.338 -37.049 1.00 41.22 90 GLY A C 1
ATOM 696 O O . GLY A 1 90 ? 41.774 -4.619 -35.911 1.00 41.22 90 GLY A O 1
ATOM 697 N N . ALA A 1 91 ? 40.585 -5.086 -37.757 1.00 41.97 91 ALA A N 1
ATOM 698 C CA . ALA A 1 91 ? 39.895 -6.313 -37.316 1.00 41.97 91 ALA A CA 1
ATOM 699 C C . ALA A 1 91 ? 40.868 -7.476 -36.948 1.00 41.97 91 ALA A C 1
ATOM 701 O O . ALA A 1 91 ? 42.013 -7.430 -37.401 1.00 41.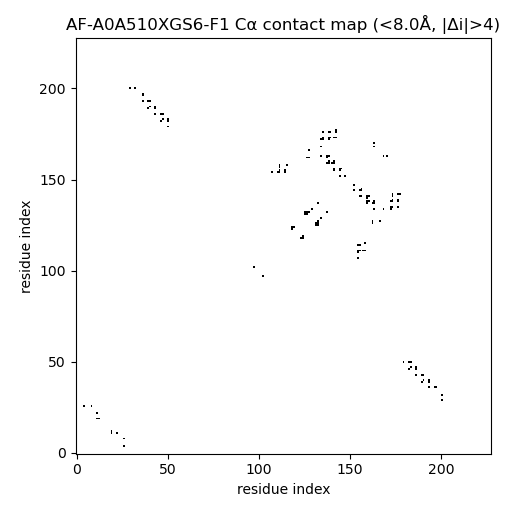97 91 ALA A O 1
ATOM 702 N N . PRO A 1 92 ? 40.467 -8.524 -36.180 1.00 41.62 92 PRO A N 1
ATOM 703 C CA . PRO A 1 92 ? 39.339 -9.424 -36.475 1.00 41.62 92 PRO A CA 1
ATOM 704 C C . PRO A 1 92 ? 38.382 -9.694 -35.294 1.00 41.62 92 PRO A C 1
ATOM 706 O O . PRO A 1 92 ? 38.629 -9.322 -34.152 1.00 41.62 92 PRO A O 1
ATOM 709 N N . ALA A 1 93 ? 37.262 -10.359 -35.597 1.00 52.28 93 ALA A N 1
ATOM 710 C CA . ALA A 1 93 ? 36.262 -10.825 -34.643 1.00 52.28 93 ALA A CA 1
ATOM 711 C C . ALA A 1 93 ? 36.852 -11.803 -33.612 1.00 52.28 93 ALA A C 1
ATOM 713 O O . ALA A 1 93 ? 36.987 -12.998 -33.868 1.00 52.28 93 ALA A O 1
ATOM 714 N N . THR A 1 94 ? 37.126 -11.304 -32.415 1.00 42.81 94 THR A N 1
ATOM 715 C CA . THR A 1 94 ? 37.176 -12.102 -31.194 1.00 42.81 94 THR A CA 1
ATOM 716 C C . THR A 1 94 ? 35.999 -11.667 -30.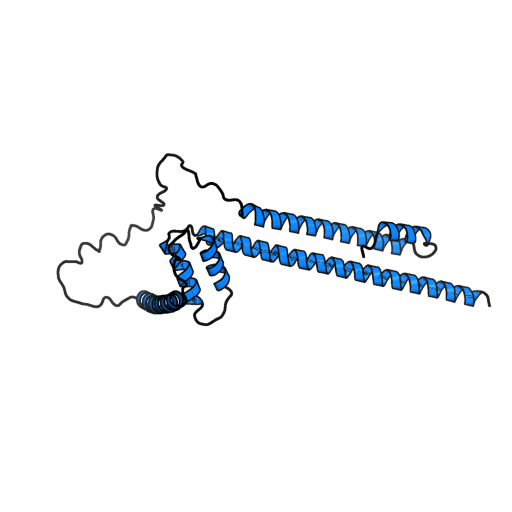348 1.00 42.81 94 THR A C 1
ATOM 718 O O . THR A 1 94 ? 35.887 -10.506 -29.959 1.00 42.81 94 THR A O 1
ATOM 721 N N . SER A 1 95 ? 35.089 -12.602 -30.090 1.00 49.88 95 SER A N 1
ATOM 722 C CA . SER A 1 95 ? 34.082 -12.470 -29.050 1.00 49.88 95 SER A CA 1
ATOM 723 C C . SER A 1 95 ? 34.789 -12.101 -27.745 1.00 49.88 95 SER A C 1
ATOM 725 O O . SER A 1 95 ? 35.336 -12.971 -27.065 1.00 49.88 95 SER A O 1
ATOM 727 N N . LEU A 1 96 ? 34.799 -10.812 -27.398 1.00 53.03 96 LEU A N 1
ATOM 728 C CA . LEU A 1 96 ? 34.939 -10.388 -26.013 1.00 53.03 96 LEU A CA 1
ATOM 729 C C . LEU A 1 96 ? 33.867 -11.173 -25.271 1.00 53.03 96 LEU A C 1
ATOM 731 O O . LEU A 1 96 ? 32.684 -10.999 -25.561 1.00 53.03 96 LEU A O 1
ATOM 735 N N . ALA A 1 97 ? 34.290 -12.137 -24.452 1.00 60.16 97 ALA A N 1
ATOM 736 C CA . ALA A 1 97 ? 33.392 -13.020 -23.731 1.00 60.16 97 ALA A CA 1
ATOM 737 C C . ALA A 1 97 ? 32.35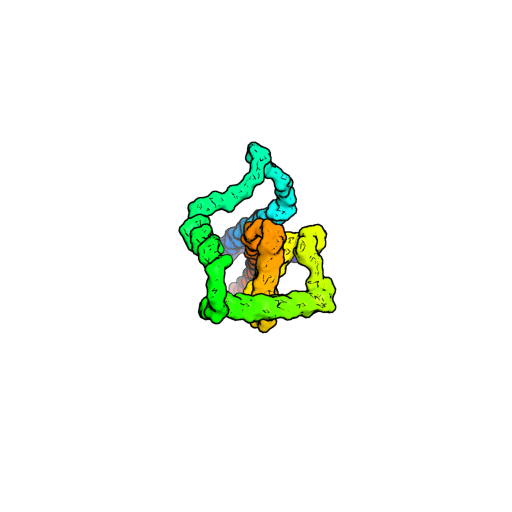7 -12.143 -23.027 1.00 60.16 97 ALA A C 1
ATOM 739 O O . ALA A 1 97 ? 32.687 -11.388 -22.113 1.00 60.16 97 ALA A O 1
ATOM 740 N N . ARG A 1 98 ? 31.129 -12.169 -23.549 1.00 68.75 98 ARG A N 1
ATOM 741 C CA . ARG A 1 98 ? 30.042 -11.327 -23.075 1.00 68.75 98 ARG A CA 1
ATOM 742 C C . ARG A 1 98 ? 29.877 -11.580 -21.582 1.00 68.75 98 ARG A C 1
ATOM 744 O O . ARG A 1 98 ? 29.808 -12.743 -21.178 1.00 68.75 98 ARG A O 1
ATOM 751 N N . HIS A 1 99 ? 29.834 -10.519 -20.778 1.00 88.69 99 HIS A N 1
ATOM 752 C CA . HIS A 1 99 ? 29.692 -10.686 -19.340 1.00 88.69 99 HIS A CA 1
ATOM 753 C C . HIS A 1 99 ? 28.382 -11.448 -19.053 1.00 88.69 99 HIS A C 1
ATOM 755 O O . HIS A 1 99 ? 27.364 -11.166 -19.697 1.00 88.69 99 HIS A O 1
ATOM 761 N N . PRO A 1 100 ? 28.364 -12.423 -18.126 1.00 84.56 100 PRO A N 1
ATOM 762 C CA . PRO A 1 100 ? 27.150 -13.167 -17.789 1.00 84.56 100 PRO A CA 1
ATOM 763 C C . PRO A 1 100 ? 25.954 -12.271 -17.436 1.00 84.56 100 PRO A C 1
ATOM 765 O O . PRO A 1 100 ? 24.821 -12.621 -17.776 1.00 84.56 100 PRO A O 1
ATOM 768 N N . ASP A 1 101 ? 26.206 -11.103 -16.837 1.00 84.88 101 ASP A N 1
ATOM 769 C CA . ASP A 1 101 ? 25.172 -10.106 -16.525 1.00 84.88 101 ASP A CA 1
ATOM 770 C C . ASP A 1 101 ? 24.508 -9.556 -17.789 1.00 84.88 101 ASP A C 1
ATOM 772 O O . ASP A 1 101 ? 23.283 -9.516 -17.856 1.00 84.88 101 ASP A O 1
ATOM 776 N N . ASP A 1 102 ? 25.276 -9.221 -18.831 1.00 85.19 102 ASP A N 1
ATOM 777 C CA . ASP A 1 102 ? 24.717 -8.729 -20.096 1.00 85.19 102 ASP A CA 1
ATOM 778 C C . ASP A 1 102 ? 23.837 -9.797 -20.751 1.00 85.19 102 ASP A C 1
ATOM 780 O O . ASP A 1 102 ? 22.800 -9.496 -21.339 1.00 85.19 102 ASP A O 1
ATOM 784 N N . ALA A 1 103 ? 24.245 -11.066 -20.654 1.00 82.31 103 ALA A N 1
ATOM 785 C CA . ALA A 1 103 ? 23.441 -12.179 -21.138 1.00 82.31 103 ALA A CA 1
ATOM 786 C C . ALA A 1 103 ? 22.165 -12.372 -20.296 1.00 82.31 103 ALA A C 1
ATOM 788 O O . ALA A 1 103 ? 21.132 -12.772 -20.835 1.00 82.31 103 ALA A O 1
ATOM 789 N N . ALA A 1 104 ? 22.212 -12.111 -18.985 1.00 83.62 104 ALA A N 1
ATOM 790 C CA . ALA A 1 104 ? 21.044 -12.162 -18.107 1.00 83.62 104 ALA A CA 1
ATOM 791 C C . ALA A 1 104 ? 20.062 -11.018 -18.395 1.00 83.62 104 ALA A C 1
ATOM 793 O O . ALA A 1 104 ? 18.864 -11.274 -18.534 1.00 83.62 104 ALA A O 1
ATOM 794 N N . VAL A 1 105 ? 20.572 -9.795 -18.565 1.00 92.62 105 VAL A N 1
ATOM 795 C CA . VAL A 1 105 ? 19.792 -8.615 -18.958 1.00 92.62 105 VAL A CA 1
ATOM 796 C C . VAL A 1 105 ? 19.094 -8.860 -20.288 1.00 92.62 105 VAL A C 1
ATOM 798 O O . VAL A 1 105 ? 17.899 -8.610 -20.385 1.00 92.62 105 VAL A O 1
ATOM 801 N N . ASP A 1 106 ? 19.774 -9.425 -21.285 1.00 88.38 106 ASP A N 1
ATOM 802 C CA . ASP A 1 106 ? 19.151 -9.730 -22.578 1.00 88.38 106 ASP A CA 1
ATOM 803 C C . ASP A 1 106 ? 17.999 -10.727 -22.475 1.00 88.38 106 ASP A C 1
ATOM 805 O O . ASP A 1 106 ? 16.941 -10.515 -23.074 1.00 88.38 106 ASP A O 1
ATOM 809 N N . ARG A 1 107 ? 18.184 -11.812 -21.711 1.00 90.06 107 ARG A N 1
ATOM 810 C CA . ARG A 1 107 ? 17.118 -12.802 -21.486 1.00 90.06 107 ARG A CA 1
ATOM 811 C C . ARG A 1 107 ? 15.917 -12.160 -20.801 1.00 90.06 107 ARG A C 1
ATOM 813 O O . ARG A 1 107 ? 14.779 -12.403 -21.200 1.00 90.06 107 ARG A O 1
ATOM 820 N N . PHE A 1 108 ? 16.166 -11.319 -19.803 1.00 93.31 108 PHE A N 1
ATOM 821 C CA . PHE A 1 108 ? 15.108 -10.625 -19.085 1.00 93.31 108 PHE A CA 1
ATOM 822 C C . PHE A 1 108 ? 14.415 -9.567 -19.953 1.00 93.31 108 PHE A C 1
ATOM 824 O O . PHE A 1 108 ? 13.189 -9.502 -19.990 1.00 93.31 108 PHE A O 1
ATOM 831 N N . ALA A 1 109 ? 15.174 -8.815 -20.748 1.00 96.25 109 ALA A N 1
ATOM 832 C CA . ALA A 1 109 ? 14.644 -7.852 -21.704 1.00 96.25 109 ALA A CA 1
ATOM 833 C C . ALA A 1 109 ? 13.770 -8.529 -22.771 1.00 96.25 109 ALA A C 1
ATOM 835 O O . ALA A 1 109 ? 12.756 -7.963 -23.182 1.00 96.25 109 ALA A O 1
ATOM 836 N N . ALA A 1 110 ? 14.115 -9.744 -23.214 1.00 90.56 110 ALA A N 1
ATOM 837 C CA . ALA A 1 110 ? 13.265 -10.525 -24.110 1.00 90.56 110 ALA A CA 1
ATOM 838 C C . ALA A 1 110 ? 11.915 -10.875 -23.454 1.00 90.56 110 ALA A C 1
ATOM 840 O O . ALA A 1 110 ? 10.868 -10.667 -24.072 1.00 90.56 110 ALA A O 1
ATOM 841 N N . ALA A 1 111 ? 11.922 -11.318 -22.191 1.00 91.44 111 ALA A N 1
ATOM 842 C CA . ALA A 1 111 ? 10.703 -11.596 -21.425 1.00 91.44 111 ALA A CA 1
ATOM 843 C C . ALA A 1 111 ? 9.852 -10.328 -21.202 1.00 91.44 111 ALA A C 1
ATOM 845 O O . ALA A 1 111 ? 8.644 -10.333 -21.451 1.00 91.44 111 ALA A O 1
ATOM 846 N N . MET A 1 112 ? 10.488 -9.210 -20.834 1.00 97.06 112 MET A N 1
ATOM 847 C CA . MET A 1 112 ? 9.848 -7.896 -20.709 1.00 97.06 112 MET A CA 1
ATOM 848 C C . MET A 1 112 ? 9.151 -7.478 -22.010 1.00 97.06 112 MET A C 1
ATOM 850 O O . MET A 1 112 ? 7.979 -7.095 -21.990 1.00 97.06 112 MET A O 1
ATOM 854 N N . LYS A 1 113 ? 9.838 -7.598 -23.156 1.00 94.69 113 LYS A N 1
ATOM 855 C CA . LYS A 1 113 ? 9.293 -7.258 -24.481 1.00 94.69 113 LYS A CA 1
ATOM 856 C C . LYS A 1 113 ? 8.096 -8.128 -24.860 1.00 94.69 113 LYS A C 1
ATOM 858 O O . LYS A 1 113 ? 7.114 -7.580 -25.364 1.00 94.69 113 LYS A O 1
ATOM 863 N N . ALA A 1 114 ? 8.161 -9.437 -24.608 1.00 91.19 114 ALA A N 1
ATOM 864 C CA . ALA A 1 114 ? 7.040 -10.349 -24.838 1.00 91.19 114 ALA A CA 1
ATOM 865 C C . ALA A 1 114 ? 5.817 -9.929 -24.009 1.00 91.19 114 ALA A C 1
ATOM 867 O O . ALA A 1 114 ? 4.723 -9.761 -24.543 1.00 91.19 114 ALA A O 1
ATOM 868 N N . LYS A 1 115 ? 6.024 -9.619 -22.725 1.00 91.38 115 LYS A N 1
ATOM 869 C CA . LYS A 1 115 ? 4.947 -9.173 -21.839 1.00 91.38 115 LYS A CA 1
ATOM 870 C C . LYS A 1 115 ? 4.321 -7.843 -22.263 1.00 91.38 115 LYS A C 1
ATOM 872 O O . LYS A 1 115 ? 3.101 -7.683 -22.205 1.00 91.38 115 LYS A O 1
ATOM 877 N N . LEU A 1 116 ? 5.133 -6.894 -22.728 1.00 92.94 116 LEU A N 1
ATOM 878 C CA . LEU A 1 116 ? 4.626 -5.641 -23.287 1.00 92.94 116 LEU A CA 1
ATOM 879 C C . LEU A 1 116 ? 3.860 -5.862 -24.598 1.00 92.94 116 LEU A C 1
ATOM 881 O O . LEU A 1 116 ? 2.901 -5.142 -24.857 1.00 92.94 116 LEU A O 1
ATOM 885 N N . ALA A 1 117 ? 4.241 -6.847 -25.419 1.00 91.88 117 ALA A N 1
ATOM 886 C CA . ALA A 1 117 ? 3.474 -7.212 -26.611 1.00 91.88 117 ALA A CA 1
ATOM 887 C C . ALA A 1 117 ? 2.074 -7.716 -26.250 1.00 91.88 117 ALA A C 1
ATOM 889 O O . ALA A 1 117 ? 1.094 -7.207 -26.794 1.00 91.88 117 ALA A O 1
ATOM 890 N N . ASP A 1 118 ? 1.969 -8.598 -25.257 1.00 88.81 118 ASP A N 1
ATOM 891 C CA . ASP A 1 118 ? 0.678 -9.061 -24.743 1.00 88.81 118 ASP A CA 1
ATOM 892 C C . ASP A 1 118 ? -0.153 -7.925 -24.130 1.00 88.81 118 ASP A C 1
ATOM 894 O O . ASP A 1 118 ? -1.382 -7.923 -24.222 1.00 88.81 118 ASP A O 1
ATOM 898 N N . ALA A 1 119 ? 0.491 -6.958 -23.469 1.00 88.75 119 ALA A N 1
ATOM 899 C CA . ALA A 1 119 ? -0.187 -5.785 -22.921 1.00 88.75 119 ALA A CA 1
ATOM 900 C C . ALA A 1 119 ? -0.763 -4.892 -24.033 1.00 88.75 119 ALA A C 1
ATOM 902 O O . ALA A 1 119 ? -1.943 -4.545 -23.968 1.00 88.75 119 ALA A O 1
ATOM 903 N N . ARG A 1 120 ? 0.018 -4.610 -25.086 1.00 92.38 120 ARG A N 1
ATOM 904 C CA . ARG A 1 120 ? -0.440 -3.857 -26.268 1.00 92.38 120 ARG A CA 1
ATOM 905 C C . ARG A 1 120 ? -1.590 -4.561 -26.984 1.00 92.38 120 ARG A C 1
ATOM 907 O O . ARG A 1 120 ? -2.576 -3.916 -27.317 1.00 92.38 120 ARG A O 1
ATOM 914 N N . ALA A 1 121 ? -1.527 -5.886 -27.137 1.00 88.75 121 ALA A N 1
ATOM 915 C CA . ALA A 1 121 ? -2.622 -6.673 -27.714 1.00 88.75 121 ALA A CA 1
ATOM 916 C C . ALA A 1 121 ? -3.931 -6.570 -26.905 1.00 88.75 121 ALA A C 1
ATOM 918 O O . ALA A 1 121 ? -5.018 -6.736 -27.450 1.00 88.75 121 ALA A O 1
ATOM 919 N N . LYS A 1 122 ? -3.835 -6.262 -25.605 1.00 88.44 122 LYS A N 1
ATOM 920 C CA . LYS A 1 122 ? -4.970 -6.018 -24.700 1.00 88.44 122 LYS A CA 1
ATOM 921 C C . LYS A 1 122 ? -5.385 -4.539 -24.641 1.00 88.44 122 LYS A C 1
ATOM 923 O O . LYS A 1 122 ? -6.135 -4.176 -23.740 1.00 88.44 122 LYS A O 1
ATOM 928 N N . GLY A 1 123 ? -4.870 -3.687 -25.530 1.00 90.25 123 GLY A N 1
ATOM 929 C CA . GLY A 1 123 ? -5.163 -2.250 -25.555 1.00 90.25 123 GLY A CA 1
ATOM 930 C C . GLY A 1 123 ? -4.554 -1.464 -24.392 1.00 90.25 123 GLY A C 1
ATOM 931 O O . GLY A 1 123 ? -5.067 -0.414 -24.029 1.00 90.25 123 GLY A O 1
ATOM 932 N N . ARG A 1 124 ? -3.497 -1.989 -23.757 1.00 87.56 124 ARG A N 1
ATOM 933 C CA . ARG A 1 124 ? -2.758 -1.302 -22.688 1.00 87.56 124 ARG A CA 1
ATOM 934 C C . ARG A 1 124 ? -1.467 -0.711 -23.251 1.00 87.56 124 ARG A C 1
ATOM 936 O O . ARG A 1 124 ? -0.385 -1.263 -23.044 1.00 87.56 124 ARG A O 1
ATOM 943 N N . ASP A 1 125 ? -1.608 0.371 -24.006 1.00 88.50 125 ASP A N 1
ATOM 944 C CA . ASP A 1 125 ? -0.533 1.202 -24.555 1.00 88.50 125 ASP A CA 1
ATOM 945 C C . ASP A 1 125 ? -0.591 2.638 -23.984 1.00 88.50 125 ASP A C 1
ATOM 947 O O . ASP A 1 125 ? -1.277 2.887 -22.994 1.00 88.50 125 ASP A O 1
ATOM 951 N N . GLY A 1 126 ? 0.202 3.567 -24.531 1.00 90.62 126 GLY A N 1
ATOM 952 C CA . GLY A 1 126 ? 0.141 4.991 -24.169 1.00 90.62 126 GLY A CA 1
ATOM 953 C C . GLY A 1 126 ? 0.773 5.372 -22.827 1.00 90.62 126 GLY A C 1
ATOM 954 O O . GLY A 1 126 ? 0.518 6.460 -22.319 1.00 90.62 126 GLY A O 1
ATOM 955 N N . TRP A 1 127 ? 1.591 4.497 -22.235 1.00 94.69 127 TRP A N 1
ATOM 956 C CA . TRP A 1 127 ? 2.326 4.798 -20.998 1.00 94.69 127 TRP A CA 1
ATOM 957 C C . TRP A 1 127 ? 3.357 5.922 -21.174 1.00 94.69 127 TRP A C 1
ATOM 959 O O . TRP A 1 127 ? 3.738 6.565 -20.198 1.00 94.69 127 TRP A O 1
ATOM 969 N N . ASP A 1 128 ? 3.825 6.120 -22.403 1.00 94.00 128 ASP A N 1
ATOM 970 C CA . ASP A 1 128 ? 4.821 7.101 -22.824 1.00 94.00 128 ASP A CA 1
ATOM 971 C C . ASP A 1 128 ? 4.267 8.529 -22.879 1.00 94.00 128 ASP A C 1
ATOM 973 O O . ASP A 1 128 ? 5.045 9.477 -22.872 1.00 94.00 128 ASP A O 1
ATOM 977 N N . ASP A 1 129 ? 2.941 8.684 -22.878 1.00 92.56 129 ASP A N 1
ATOM 978 C CA . ASP A 1 129 ? 2.242 9.967 -22.867 1.00 92.56 129 ASP A CA 1
ATOM 979 C C . ASP A 1 129 ? 1.832 10.346 -21.427 1.00 92.56 129 ASP A C 1
ATOM 981 O O . ASP A 1 129 ? 0.894 9.751 -20.875 1.00 92.56 129 ASP A O 1
ATOM 985 N N . PRO A 1 130 ? 2.477 11.353 -20.800 1.00 89.81 130 PRO A N 1
ATOM 986 C CA . PRO A 1 130 ? 2.159 11.772 -19.435 1.00 89.81 130 PRO A CA 1
ATOM 987 C C . PRO A 1 130 ? 0.720 12.266 -19.252 1.00 89.81 130 PRO A C 1
ATOM 989 O O . PRO A 1 130 ? 0.198 12.210 -18.140 1.00 89.81 130 PRO A O 1
ATOM 992 N N . SER A 1 131 ? 0.062 12.728 -20.324 1.00 89.31 131 SER A N 1
ATOM 993 C CA . SER A 1 131 ? -1.329 13.196 -20.268 1.00 89.31 131 SER A CA 1
ATOM 994 C C . SER A 1 131 ? -2.339 12.050 -20.150 1.00 89.31 131 SER A C 1
ATOM 996 O O . SER A 1 131 ? -3.435 12.237 -19.624 1.00 89.31 131 SER A O 1
ATOM 998 N N . LYS A 1 132 ? -1.965 10.852 -20.617 1.00 89.31 132 LYS A N 1
ATOM 999 C CA . LYS A 1 132 ? -2.792 9.637 -20.555 1.00 89.31 132 LYS A CA 1
ATOM 1000 C C . LYS A 1 132 ? -2.438 8.757 -19.366 1.00 89.31 132 LYS A C 1
ATOM 1002 O O . LYS A 1 132 ? -3.295 8.039 -18.857 1.00 89.31 132 LYS A O 1
ATOM 1007 N N . CYS A 1 133 ? -1.180 8.795 -18.943 1.00 93.19 133 CYS A N 1
ATOM 1008 C CA . CYS A 1 133 ? -0.646 7.951 -17.891 1.00 93.19 133 CYS A CA 1
ATOM 1009 C C . CYS A 1 133 ? 0.259 8.793 -16.992 1.00 93.19 133 CYS A C 1
ATOM 1011 O O . CYS A 1 133 ? 1.346 9.189 -17.405 1.00 93.19 133 CYS A O 1
ATOM 1013 N N . THR A 1 134 ? -0.159 9.094 -15.765 1.00 95.12 134 THR A N 1
ATOM 1014 C CA . THR A 1 134 ? 0.661 9.933 -14.879 1.00 95.12 134 THR A CA 1
ATOM 1015 C C . THR A 1 134 ? 1.796 9.130 -14.234 1.00 95.12 134 THR A C 1
ATOM 1017 O O . THR A 1 134 ? 1.736 7.898 -14.143 1.00 95.12 134 THR A O 1
ATOM 1020 N N . ALA A 1 135 ? 2.839 9.821 -13.769 1.00 94.94 135 ALA A N 1
ATOM 1021 C CA . ALA A 1 135 ? 3.951 9.186 -13.060 1.00 94.94 135 ALA A CA 1
ATOM 1022 C C . ALA A 1 135 ? 3.471 8.516 -11.760 1.00 94.94 135 ALA A C 1
ATOM 1024 O O . ALA A 1 135 ? 3.874 7.399 -11.435 1.00 94.94 135 ALA A O 1
ATOM 1025 N N . GLU A 1 136 ? 2.531 9.151 -11.057 1.00 95.88 136 GLU A N 1
ATOM 1026 C CA . GLU A 1 136 ? 1.917 8.639 -9.831 1.00 95.88 136 GLU A CA 1
ATOM 1027 C C . GLU A 1 136 ? 1.133 7.359 -10.103 1.00 95.88 136 GLU A C 1
ATOM 1029 O O . GLU A 1 136 ? 1.172 6.440 -9.288 1.00 95.88 136 GLU A O 1
ATOM 1034 N N . PHE A 1 137 ? 0.434 7.272 -11.239 1.00 95.81 137 PHE A N 1
ATOM 1035 C CA . PHE A 1 137 ? -0.289 6.063 -11.625 1.00 95.81 137 PHE A CA 1
ATOM 1036 C C . PHE A 1 137 ? 0.672 4.898 -11.893 1.00 95.81 137 PHE A C 1
ATOM 1038 O O . PHE A 1 137 ? 0.462 3.796 -11.382 1.00 95.81 137 PHE A O 1
ATOM 1045 N N . LEU A 1 138 ? 1.759 5.131 -12.635 1.00 96.38 138 LEU A N 1
ATOM 1046 C CA . LEU A 1 138 ? 2.790 4.114 -12.874 1.00 96.38 138 LEU A CA 1
ATOM 1047 C C . LEU A 1 138 ? 3.475 3.674 -11.574 1.00 96.38 138 LEU A C 1
ATOM 1049 O O . LEU A 1 138 ? 3.679 2.478 -11.360 1.00 96.38 138 LEU A O 1
ATOM 1053 N N . ALA A 1 139 ? 3.783 4.618 -10.685 1.00 97.19 139 ALA A N 1
ATOM 1054 C CA . ALA A 1 139 ? 4.354 4.335 -9.375 1.00 97.19 139 ALA A CA 1
ATOM 1055 C C . ALA A 1 139 ? 3.386 3.551 -8.473 1.00 97.19 139 ALA A C 1
ATOM 1057 O O . ALA A 1 139 ? 3.803 2.613 -7.791 1.00 97.19 139 ALA A O 1
ATOM 1058 N N . ASP A 1 140 ? 2.089 3.866 -8.502 1.00 96.06 140 ASP A N 1
ATOM 1059 C CA . ASP A 1 140 ? 1.062 3.125 -7.763 1.00 96.06 140 ASP A CA 1
ATOM 1060 C C . ASP A 1 140 ? 0.955 1.676 -8.244 1.00 96.06 140 ASP A C 1
ATOM 1062 O O . ASP A 1 140 ? 0.941 0.744 -7.433 1.00 96.06 140 ASP A O 1
ATOM 1066 N N . GLN A 1 141 ? 0.986 1.474 -9.562 1.00 95.81 141 GLN A N 1
ATOM 1067 C CA . GLN A 1 141 ?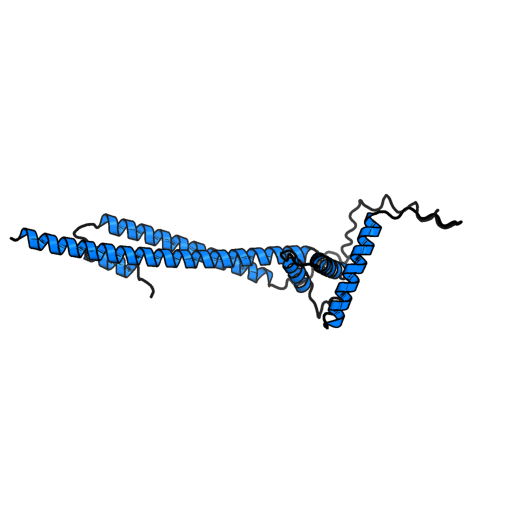 1.032 0.147 -10.166 1.00 95.81 141 GLN A CA 1
ATOM 1068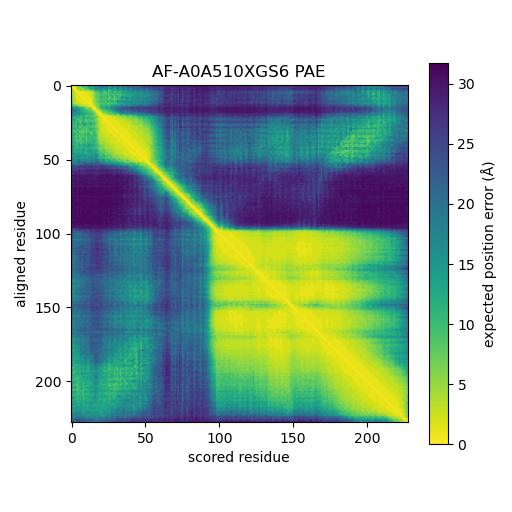 C C . GLN A 1 141 ? 2.311 -0.598 -9.766 1.00 95.81 141 GLN A C 1
ATOM 1070 O O . GLN A 1 141 ? 2.236 -1.766 -9.385 1.00 95.81 141 GLN A O 1
ATOM 1075 N N . LEU A 1 142 ? 3.472 0.067 -9.796 1.00 96.75 142 LEU A N 1
ATOM 1076 C CA . LEU A 1 142 ? 4.759 -0.527 -9.428 1.00 96.75 142 LEU A CA 1
ATOM 1077 C C . LEU A 1 142 ? 4.722 -1.056 -7.992 1.00 96.75 142 LEU A C 1
ATOM 1079 O O . LEU A 1 142 ? 4.952 -2.244 -7.763 1.00 96.75 142 LEU A O 1
ATOM 1083 N N . VAL A 1 143 ? 4.359 -0.199 -7.035 1.00 96.12 143 VAL A N 1
ATOM 1084 C CA . VAL A 1 143 ? 4.263 -0.560 -5.613 1.00 96.12 143 VAL A CA 1
ATOM 1085 C C . VAL A 1 143 ? 3.211 -1.649 -5.397 1.00 96.12 143 VAL A C 1
ATOM 1087 O O . VAL A 1 143 ? 3.449 -2.607 -4.662 1.00 96.12 143 VAL A O 1
ATOM 1090 N N . GLY A 1 144 ? 2.068 -1.559 -6.082 1.00 94.31 144 GLY A N 1
ATOM 1091 C CA . GLY A 1 144 ? 1.015 -2.570 -6.018 1.00 94.31 144 GLY A CA 1
ATOM 1092 C C . GLY A 1 144 ? 1.439 -3.944 -6.546 1.00 94.31 144 GLY A C 1
ATOM 1093 O O . GLY A 1 144 ? 0.865 -4.952 -6.139 1.00 94.31 144 GLY A O 1
ATOM 1094 N N . HIS A 1 145 ? 2.429 -4.012 -7.437 1.00 94.56 145 HIS A N 1
ATOM 1095 C CA . HIS A 1 145 ? 2.972 -5.270 -7.943 1.00 94.56 145 HIS A CA 1
ATOM 1096 C C . HIS A 1 145 ? 4.017 -5.899 -7.013 1.00 94.56 145 HIS A C 1
ATOM 1098 O O . HIS A 1 145 ? 4.129 -7.121 -7.002 1.00 94.56 145 HIS A O 1
ATOM 1104 N N . VAL A 1 146 ? 4.716 -5.129 -6.172 1.00 93.94 146 VAL A N 1
ATOM 1105 C CA . VAL A 1 146 ? 5.740 -5.664 -5.247 1.00 93.94 146 VAL A CA 1
ATOM 1106 C C . VAL A 1 146 ? 5.180 -6.729 -4.295 1.00 93.94 146 VAL A C 1
ATOM 1108 O O . VAL A 1 146 ? 5.866 -7.698 -3.985 1.00 93.94 146 VAL A O 1
ATOM 1111 N N . SER A 1 147 ? 3.924 -6.602 -3.863 1.00 86.06 147 SER A N 1
ATOM 1112 C CA . SER A 1 147 ? 3.289 -7.564 -2.951 1.00 86.06 147 SER A CA 1
ATOM 1113 C C . SER A 1 147 ? 2.731 -8.822 -3.635 1.00 86.06 147 SER A C 1
ATOM 1115 O O . SER A 1 147 ? 2.254 -9.727 -2.949 1.00 86.06 147 SER A O 1
ATOM 1117 N N . LYS A 1 148 ? 2.764 -8.911 -4.972 1.00 87.50 148 LYS A N 1
ATOM 1118 C CA . LYS A 1 148 ? 2.179 -10.032 -5.725 1.00 87.50 148 LYS A CA 1
ATOM 1119 C C . LYS A 1 148 ? 3.199 -11.164 -5.918 1.00 87.50 148 LYS A C 1
ATOM 1121 O O . LYS A 1 148 ? 4.335 -10.939 -6.318 1.00 87.50 148 LYS A O 1
ATOM 1126 N N . GLY A 1 149 ? 2.774 -12.406 -5.678 1.00 85.56 149 GLY A N 1
ATOM 1127 C CA . GLY A 1 149 ? 3.608 -13.614 -5.811 1.00 85.56 149 GLY A CA 1
ATOM 1128 C C . GLY A 1 149 ? 3.352 -14.448 -7.073 1.00 85.56 149 GLY A C 1
ATOM 1129 O O . GLY A 1 149 ? 3.634 -15.642 -7.078 1.00 85.56 149 GLY A O 1
ATOM 1130 N N . ASN A 1 150 ? 2.744 -13.878 -8.116 1.00 88.19 150 ASN A N 1
ATOM 1131 C CA . ASN A 1 150 ? 2.376 -14.609 -9.331 1.00 88.19 150 ASN A CA 1
ATOM 1132 C C . ASN A 1 150 ? 3.525 -14.698 -10.352 1.00 88.19 150 ASN A C 1
ATOM 1134 O O . ASN A 1 150 ? 4.410 -13.844 -10.412 1.00 88.19 150 ASN A O 1
ATOM 1138 N N . ALA A 1 151 ? 3.482 -15.728 -11.202 1.00 83.31 151 ALA A N 1
ATOM 1139 C CA . ALA A 1 151 ? 4.438 -15.890 -12.295 1.00 83.31 151 ALA A CA 1
ATOM 1140 C C . ALA A 1 151 ? 4.402 -14.680 -13.247 1.00 83.31 151 ALA A C 1
ATOM 1142 O O . ALA A 1 151 ? 3.332 -14.163 -13.582 1.00 83.31 151 ALA A O 1
ATOM 1143 N N . GLY A 1 152 ? 5.577 -14.223 -13.679 1.00 85.38 152 GLY A N 1
ATOM 1144 C CA . GLY A 1 152 ? 5.720 -13.054 -14.545 1.00 85.38 152 GLY A CA 1
ATOM 1145 C C . GLY A 1 152 ? 5.708 -11.700 -13.814 1.00 85.38 152 GLY A C 1
ATOM 1146 O O . GLY A 1 152 ? 5.768 -10.657 -14.464 1.00 85.38 152 GLY A O 1
ATOM 1147 N N . ASN A 1 153 ? 5.542 -11.664 -12.487 1.00 91.31 153 ASN A N 1
ATOM 1148 C CA . ASN A 1 153 ? 5.416 -10.399 -11.755 1.00 91.31 153 ASN A CA 1
ATOM 1149 C C . ASN A 1 153 ? 6.705 -9.562 -11.769 1.00 91.31 153 ASN A C 1
ATOM 1151 O O . ASN A 1 153 ? 6.644 -8.336 -11.782 1.00 91.31 153 ASN A O 1
ATOM 1155 N N . LEU A 1 154 ? 7.873 -10.208 -11.824 1.00 92.88 154 LEU A N 1
ATOM 1156 C CA . LEU A 1 154 ? 9.157 -9.509 -11.904 1.00 92.88 154 LEU A CA 1
ATOM 1157 C C . LEU A 1 154 ? 9.266 -8.689 -13.198 1.00 92.88 154 LEU A C 1
ATOM 1159 O O . LEU A 1 154 ? 9.758 -7.566 -13.177 1.00 92.88 154 LEU A O 1
ATOM 1163 N N . GLU A 1 155 ? 8.735 -9.205 -14.304 1.00 96.44 155 GLU A N 1
ATOM 1164 C CA . GLU A 1 155 ? 8.639 -8.512 -15.585 1.00 96.44 155 GLU A CA 1
ATOM 1165 C C . GLU A 1 155 ? 7.656 -7.335 -15.525 1.00 96.44 155 GLU A C 1
ATOM 1167 O O . GLU A 1 155 ? 7.896 -6.327 -16.182 1.00 96.44 155 GLU A O 1
ATOM 1172 N N . ASP A 1 156 ? 6.570 -7.421 -14.742 1.00 95.31 156 ASP A N 1
ATOM 1173 C CA . ASP A 1 156 ? 5.666 -6.276 -14.523 1.00 95.31 156 ASP A CA 1
ATOM 1174 C C . ASP A 1 156 ? 6.374 -5.160 -13.752 1.00 95.31 156 ASP A C 1
ATOM 1176 O O . ASP A 1 156 ? 6.361 -4.010 -14.190 1.00 95.31 156 ASP A O 1
ATOM 1180 N N . ILE A 1 157 ? 7.031 -5.507 -12.640 1.00 97.38 157 ILE A N 1
ATOM 1181 C CA . ILE A 1 157 ? 7.802 -4.567 -11.814 1.00 97.38 157 ILE A CA 1
ATOM 1182 C C . ILE A 1 157 ? 8.881 -3.892 -12.664 1.00 97.38 157 ILE A C 1
ATOM 1184 O O . ILE A 1 157 ? 8.991 -2.667 -12.674 1.00 97.38 157 ILE A O 1
ATOM 1188 N N . ALA A 1 158 ? 9.646 -4.674 -13.427 1.00 97.69 158 ALA A N 1
ATOM 1189 C CA . ALA A 1 158 ? 10.701 -4.142 -14.277 1.00 97.69 158 ALA A CA 1
ATOM 1190 C C . ALA A 1 158 ? 10.167 -3.275 -15.418 1.00 97.69 158 ALA A C 1
ATOM 1192 O O . ALA A 1 158 ? 10.754 -2.237 -15.710 1.00 97.69 158 ALA A O 1
ATOM 1193 N N . ASN A 1 159 ? 9.060 -3.662 -16.057 1.00 98.00 159 ASN A N 1
ATOM 1194 C CA . ASN A 1 159 ? 8.447 -2.852 -17.106 1.00 98.00 159 ASN A CA 1
ATOM 1195 C C . ASN A 1 159 ? 7.956 -1.511 -16.553 1.00 98.00 159 ASN A C 1
ATOM 1197 O O . ASN A 1 159 ? 8.236 -0.488 -17.163 1.00 98.00 159 ASN A O 1
ATOM 1201 N N . LEU A 1 160 ? 7.293 -1.493 -15.395 1.00 97.81 160 LEU A N 1
ATOM 1202 C CA . LEU A 1 160 ? 6.822 -0.257 -14.760 1.00 97.81 160 LEU A CA 1
ATOM 1203 C C . LEU A 1 160 ? 7.987 0.650 -14.332 1.00 97.81 160 LEU A C 1
ATOM 1205 O O . LEU A 1 160 ? 7.962 1.849 -14.602 1.00 97.81 160 LEU A O 1
ATOM 1209 N N . ALA A 1 161 ? 9.039 0.078 -13.739 1.00 97.69 161 ALA A N 1
ATOM 1210 C CA . ALA A 1 161 ? 10.256 0.818 -13.403 1.00 97.69 161 ALA A CA 1
ATOM 1211 C C . ALA A 1 161 ? 10.948 1.382 -14.656 1.00 97.69 161 ALA A C 1
ATOM 1213 O O . ALA A 1 161 ? 11.384 2.532 -14.670 1.00 97.69 161 ALA A O 1
ATOM 1214 N N . MET A 1 162 ? 11.007 0.592 -15.731 1.00 97.50 162 MET A N 1
ATOM 1215 C CA . MET A 1 162 ? 11.546 1.023 -17.017 1.00 97.50 162 MET A CA 1
ATOM 1216 C C . MET A 1 162 ? 10.719 2.164 -17.618 1.00 97.50 162 MET A C 1
ATOM 1218 O O . MET A 1 162 ? 11.314 3.126 -18.086 1.00 97.50 162 MET A O 1
ATOM 1222 N N . MET A 1 163 ? 9.384 2.116 -17.561 1.00 97.25 163 MET A N 1
ATOM 1223 C CA . MET A 1 163 ? 8.517 3.186 -18.078 1.00 97.25 163 MET A CA 1
ATOM 1224 C C . MET A 1 163 ? 8.794 4.533 -17.398 1.00 97.25 163 MET A C 1
ATOM 1226 O O . MET A 1 163 ? 9.008 5.526 -18.090 1.00 97.25 163 MET A O 1
ATOM 1230 N N . LEU A 1 164 ? 8.862 4.542 -16.062 1.00 96.56 164 LEU A N 1
ATOM 1231 C CA . LEU A 1 164 ? 9.223 5.728 -15.271 1.00 96.56 164 LEU A CA 1
ATOM 1232 C C . LEU A 1 164 ? 10.621 6.244 -15.648 1.00 96.56 164 LEU A C 1
ATOM 1234 O O . LEU A 1 164 ? 10.818 7.436 -15.879 1.00 96.56 164 LEU A O 1
ATOM 1238 N N . HIS A 1 165 ? 11.587 5.331 -15.784 1.00 96.69 165 HIS A N 1
ATOM 1239 C CA . HIS A 1 165 ? 12.950 5.6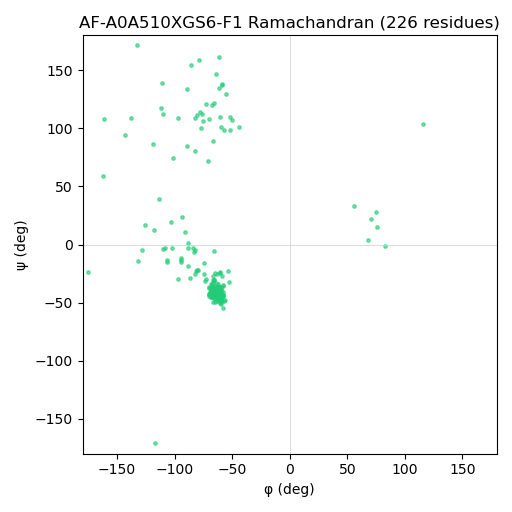77 -16.182 1.00 96.69 165 HIS A CA 1
ATOM 1240 C C . HIS A 1 165 ? 13.015 6.301 -17.585 1.00 96.69 165 HIS A C 1
ATOM 1242 O O . HIS A 1 165 ? 13.688 7.309 -17.771 1.00 96.69 165 HIS A O 1
ATOM 1248 N N . GLN A 1 166 ? 12.335 5.730 -18.587 1.00 96.25 166 GLN A N 1
ATOM 1249 C CA . GLN A 1 166 ? 12.384 6.244 -19.966 1.00 96.25 166 GLN A CA 1
ATOM 1250 C C . GLN A 1 166 ? 11.747 7.628 -20.109 1.00 96.25 166 GLN A C 1
ATOM 1252 O O . GLN A 1 166 ? 12.144 8.400 -20.977 1.00 96.25 166 GLN A O 1
ATOM 1257 N N . ARG A 1 167 ? 10.794 7.959 -19.239 1.00 94.56 167 ARG A N 1
ATOM 1258 C CA . ARG A 1 167 ? 10.179 9.288 -19.163 1.00 94.56 167 ARG A CA 1
ATOM 1259 C C . ARG A 1 167 ? 10.990 10.294 -18.351 1.00 94.56 167 ARG A C 1
ATOM 1261 O O . ARG A 1 167 ? 10.644 11.469 -18.341 1.00 94.56 167 ARG A O 1
ATOM 1268 N N . SER A 1 168 ? 12.074 9.852 -17.707 1.00 94.00 168 SER A N 1
ATOM 1269 C CA . SER A 1 168 ? 12.852 10.658 -16.759 1.00 94.00 168 SER A CA 1
ATOM 1270 C C . SER A 1 168 ? 11.994 11.227 -15.618 1.00 94.00 168 SER A C 1
ATOM 1272 O O . SER A 1 168 ? 12.259 12.327 -15.139 1.00 94.00 168 SER A O 1
ATOM 1274 N N . ASP A 1 169 ? 10.964 10.485 -15.189 1.00 93.69 169 ASP A N 1
ATOM 1275 C CA . ASP A 1 169 ? 10.150 10.866 -14.031 1.00 93.69 169 ASP A CA 1
ATOM 1276 C C . ASP A 1 169 ? 11.019 10.855 -12.750 1.00 93.69 169 ASP A C 1
ATOM 1278 O O . ASP A 1 169 ? 11.930 10.030 -12.613 1.00 93.69 169 ASP A O 1
ATOM 1282 N N . ASP A 1 170 ? 10.748 11.751 -11.790 1.00 94.38 170 ASP A N 1
ATOM 1283 C CA . ASP A 1 170 ? 11.514 11.827 -10.534 1.00 94.38 17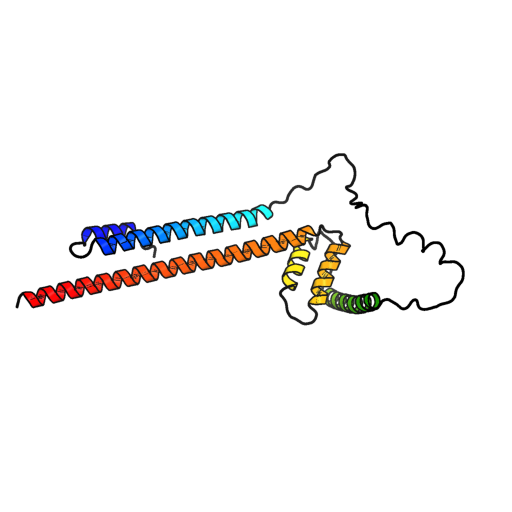0 ASP A CA 1
ATOM 1284 C C . ASP A 1 170 ? 11.299 10.546 -9.697 1.00 94.38 170 ASP A C 1
ATOM 1286 O O . ASP A 1 170 ? 10.165 10.266 -9.298 1.00 94.38 170 ASP A O 1
ATOM 1290 N N . PRO A 1 171 ? 12.357 9.784 -9.343 1.00 91.38 171 PRO A N 1
ATOM 1291 C CA . PRO A 1 171 ? 12.242 8.588 -8.505 1.00 91.38 171 PRO A CA 1
ATOM 1292 C C . PRO A 1 171 ? 11.525 8.805 -7.162 1.00 91.38 171 PRO A C 1
ATOM 1294 O O . PRO A 1 171 ? 10.989 7.850 -6.590 1.00 91.38 171 PRO A O 1
ATOM 1297 N N . LYS A 1 172 ? 11.478 10.042 -6.647 1.00 95.75 172 LYS A N 1
ATOM 1298 C CA . LYS A 1 172 ? 10.740 10.393 -5.423 1.00 95.75 172 LYS A CA 1
ATOM 1299 C C . LYS A 1 172 ? 9.248 10.091 -5.510 1.00 95.75 172 LYS A C 1
ATOM 1301 O O . LYS A 1 172 ? 8.661 9.802 -4.469 1.00 95.75 172 LYS A O 1
ATOM 1306 N N . VAL A 1 173 ? 8.652 10.082 -6.706 1.00 95.38 173 VAL A N 1
ATOM 1307 C CA . VAL A 1 173 ? 7.229 9.747 -6.882 1.00 95.38 173 VAL A CA 1
ATOM 1308 C C . VAL A 1 173 ? 6.911 8.352 -6.332 1.00 95.38 173 VAL A C 1
ATOM 1310 O O . VAL A 1 173 ? 5.882 8.142 -5.693 1.00 95.38 173 VAL A O 1
ATOM 1313 N N . VAL A 1 174 ? 7.840 7.399 -6.474 1.00 95.31 174 VAL A N 1
ATOM 1314 C CA . VAL A 1 174 ? 7.685 6.043 -5.928 1.00 95.31 174 VAL A CA 1
ATOM 1315 C C . VAL A 1 174 ? 7.716 6.072 -4.401 1.00 95.31 174 VAL A C 1
ATOM 1317 O O . VAL A 1 174 ? 6.874 5.448 -3.758 1.00 95.31 174 VAL A O 1
ATOM 1320 N N . ALA A 1 175 ? 8.642 6.830 -3.808 1.00 94.19 175 ALA A N 1
ATOM 1321 C CA . ALA A 1 175 ? 8.741 6.966 -2.356 1.00 94.19 175 ALA A CA 1
ATOM 1322 C C . ALA A 1 175 ? 7.491 7.631 -1.750 1.00 94.19 175 ALA A C 1
ATOM 1324 O O . ALA A 1 175 ? 6.974 7.160 -0.737 1.00 94.19 175 ALA A O 1
ATOM 1325 N N . GLN A 1 176 ? 6.971 8.677 -2.398 1.00 93.81 176 GLN A N 1
ATOM 1326 C CA . GLN A 1 176 ? 5.733 9.355 -2.002 1.00 93.81 176 GLN A CA 1
ATOM 1327 C C . GLN A 1 176 ? 4.531 8.406 -2.061 1.00 93.81 176 GLN A C 1
ATOM 1329 O O . GLN A 1 176 ? 3.751 8.323 -1.114 1.00 93.81 176 GLN A O 1
ATOM 1334 N N . VAL A 1 177 ? 4.410 7.617 -3.134 1.00 95.88 177 VAL A N 1
ATOM 1335 C CA . VAL A 1 177 ? 3.348 6.610 -3.260 1.00 95.88 177 VAL A CA 1
ATOM 1336 C C . VAL A 1 177 ? 3.435 5.552 -2.157 1.00 95.88 177 VAL A C 1
ATOM 1338 O O . VAL A 1 177 ? 2.400 5.194 -1.590 1.00 95.88 177 VAL A O 1
ATOM 1341 N N . VAL A 1 178 ? 4.635 5.064 -1.820 1.00 95.12 178 VAL A N 1
ATOM 1342 C CA . VAL A 1 178 ? 4.827 4.125 -0.699 1.00 95.12 178 VAL A CA 1
ATOM 1343 C C . VAL A 1 178 ? 4.365 4.757 0.614 1.00 95.12 178 VAL A C 1
ATOM 1345 O O . VAL A 1 178 ? 3.526 4.174 1.301 1.00 95.12 178 VAL A O 1
ATOM 1348 N N . ALA A 1 179 ? 4.829 5.970 0.926 1.00 92.56 179 ALA A N 1
ATOM 1349 C CA . ALA A 1 179 ? 4.452 6.678 2.149 1.00 92.56 179 ALA A CA 1
ATOM 1350 C C . ALA A 1 179 ? 2.931 6.878 2.258 1.00 92.56 179 ALA A C 1
ATOM 1352 O O . ALA A 1 179 ? 2.339 6.605 3.304 1.00 92.56 179 ALA A O 1
ATOM 1353 N N . ARG A 1 180 ? 2.279 7.263 1.154 1.00 92.25 180 ARG A N 1
ATOM 1354 C CA . ARG A 1 180 ? 0.821 7.415 1.071 1.00 92.25 180 ARG A CA 1
ATOM 1355 C C . ARG A 1 180 ? 0.085 6.098 1.331 1.00 92.25 180 ARG A C 1
ATOM 1357 O O . ARG A 1 180 ? -0.904 6.082 2.065 1.00 92.25 180 ARG A O 1
ATOM 1364 N N . ARG A 1 181 ? 0.539 4.981 0.744 1.00 91.94 181 ARG A N 1
ATOM 1365 C CA . ARG A 1 181 ? -0.072 3.656 0.973 1.00 91.94 181 ARG A CA 1
ATOM 1366 C C . ARG A 1 181 ? 0.093 3.208 2.423 1.00 91.94 181 ARG A C 1
ATOM 1368 O O . ARG A 1 181 ? -0.875 2.731 3.013 1.00 91.94 181 ARG A O 1
ATOM 1375 N N . ASP A 1 182 ? 1.267 3.417 3.008 1.00 91.19 182 ASP A N 1
ATOM 1376 C CA . ASP A 1 182 ? 1.534 3.097 4.412 1.00 91.19 182 ASP A CA 1
ATOM 1377 C C . ASP A 1 182 ? 0.671 3.934 5.361 1.00 91.19 182 ASP A C 1
ATOM 1379 O O . ASP A 1 182 ? 0.108 3.405 6.323 1.00 91.19 182 ASP A O 1
ATOM 1383 N N . ALA A 1 183 ? 0.529 5.234 5.088 1.00 90.00 183 ALA A N 1
ATOM 1384 C CA . ALA A 1 183 ? -0.342 6.124 5.850 1.00 90.00 183 ALA A CA 1
ATOM 1385 C C . ALA A 1 183 ? -1.804 5.663 5.785 1.00 90.00 183 ALA A C 1
ATOM 1387 O O . ALA A 1 183 ? -2.459 5.547 6.824 1.00 90.00 183 ALA A O 1
ATOM 1388 N N . LYS A 1 184 ? -2.292 5.306 4.590 1.00 91.31 184 LYS A N 1
ATOM 1389 C CA . LYS A 1 184 ? -3.643 4.764 4.403 1.00 91.31 184 LYS A CA 1
ATOM 1390 C C . LYS A 1 184 ? -3.860 3.470 5.194 1.00 91.31 184 LYS A C 1
ATOM 1392 O O . LYS A 1 184 ? -4.836 3.371 5.931 1.00 91.31 184 LYS A O 1
ATOM 1397 N N . MET A 1 185 ? -2.934 2.514 5.105 1.00 90.31 185 MET A N 1
ATOM 1398 C CA . MET A 1 185 ? -3.013 1.255 5.857 1.00 90.31 185 MET A CA 1
ATOM 1399 C C . MET A 1 185 ? -3.046 1.492 7.372 1.00 90.31 185 MET A C 1
ATOM 1401 O O . MET A 1 185 ? -3.817 0.851 8.087 1.00 90.31 185 MET A O 1
ATOM 1405 N N . LYS A 1 186 ? -2.237 2.434 7.876 1.00 90.31 186 LYS A N 1
ATOM 1406 C CA . LYS A 1 186 ? -2.248 2.821 9.295 1.00 90.31 186 LYS A CA 1
ATOM 1407 C C . LYS A 1 186 ? -3.578 3.447 9.704 1.00 90.31 186 LYS A C 1
ATOM 1409 O O . LYS A 1 186 ? -4.092 3.099 10.764 1.00 90.31 186 LYS A O 1
ATOM 1414 N N . ALA A 1 187 ? -4.144 4.329 8.881 1.00 89.12 187 ALA A N 1
ATOM 1415 C CA . ALA A 1 187 ? -5.436 4.952 9.153 1.00 89.12 187 ALA A CA 1
ATOM 1416 C C . ALA A 1 187 ? -6.572 3.913 9.201 1.00 89.12 187 ALA A C 1
ATOM 1418 O O . ALA A 1 187 ? -7.371 3.925 10.134 1.00 89.12 187 ALA A O 1
ATOM 1419 N N . GLU A 1 188 ? -6.602 2.968 8.256 1.00 91.94 188 GLU A N 1
ATOM 1420 C CA . GLU A 1 188 ? -7.583 1.872 8.231 1.00 91.94 188 GLU A CA 1
ATOM 1421 C C . GLU A 1 188 ? -7.436 0.936 9.442 1.00 91.94 188 GLU A C 1
ATOM 1423 O O . GLU A 1 188 ? -8.427 0.560 10.076 1.00 91.94 188 GLU A O 1
ATOM 1428 N N . ALA A 1 189 ? -6.199 0.591 9.817 1.00 91.38 189 ALA A N 1
ATOM 1429 C CA . ALA A 1 189 ? -5.929 -0.209 11.009 1.00 91.38 189 ALA A CA 1
ATOM 1430 C C . ALA A 1 189 ? -6.372 0.509 12.294 1.00 91.38 189 ALA A C 1
ATOM 1432 O O . ALA A 1 189 ? -6.939 -0.118 13.194 1.00 91.38 189 ALA A O 1
ATOM 1433 N N . LEU A 1 190 ? -6.144 1.822 12.373 1.00 91.75 190 LEU A N 1
ATOM 1434 C CA . LEU A 1 190 ? -6.524 2.640 13.517 1.00 91.75 190 LEU A CA 1
ATOM 1435 C C . LEU A 1 190 ? -8.048 2.774 13.643 1.00 91.75 190 LEU A C 1
ATOM 1437 O O . LEU A 1 190 ? -8.582 2.557 14.728 1.00 91.75 190 LEU A O 1
ATOM 1441 N N . ASP A 1 191 ? -8.760 3.042 12.547 1.00 91.12 191 ASP A N 1
ATOM 1442 C CA . ASP A 1 191 ? -10.229 3.069 12.528 1.00 91.12 191 ASP A CA 1
ATOM 1443 C C . ASP A 1 191 ? -10.824 1.711 12.953 1.00 91.12 191 ASP A C 1
ATOM 1445 O O . ASP A 1 191 ? -11.713 1.647 13.808 1.00 91.12 191 ASP A O 1
ATOM 1449 N N . SER A 1 192 ? -10.268 0.600 12.459 1.00 91.69 192 SER A N 1
ATOM 1450 C CA . SER A 1 192 ? -10.660 -0.750 12.890 1.00 91.69 192 SER A CA 1
ATOM 1451 C C . SER A 1 192 ? -10.440 -0.981 14.395 1.00 91.69 192 SER A C 1
ATOM 1453 O O . SER A 1 192 ? -11.309 -1.526 15.093 1.00 91.69 192 SER A O 1
ATOM 1455 N N . ALA A 1 193 ? -9.309 -0.517 14.934 1.00 90.75 193 ALA A N 1
ATOM 1456 C CA . ALA A 1 193 ? -9.005 -0.604 16.360 1.00 90.75 193 ALA A CA 1
ATOM 1457 C C . ALA A 1 193 ? -9.980 0.228 17.212 1.00 90.75 193 ALA A C 1
ATOM 1459 O O . ALA A 1 193 ? -10.485 -0.275 18.221 1.00 90.75 193 ALA A O 1
ATOM 1460 N N . VAL A 1 194 ? -10.307 1.452 16.785 1.00 92.06 194 VAL A N 1
ATOM 1461 C CA . VAL A 1 194 ? -11.288 2.326 17.453 1.00 92.06 194 VAL A CA 1
ATOM 1462 C C . VAL A 1 194 ? -12.667 1.667 17.482 1.00 92.06 194 VAL A C 1
ATOM 1464 O O . VAL A 1 194 ? -13.276 1.551 18.549 1.00 92.06 194 VAL A O 1
ATOM 1467 N N . ARG A 1 195 ? -13.141 1.137 16.346 1.00 91.94 195 ARG A N 1
ATOM 1468 C CA . ARG A 1 195 ? -14.421 0.407 16.276 1.00 91.94 195 ARG A CA 1
ATOM 1469 C C . ARG A 1 195 ? -14.445 -0.788 17.226 1.00 91.94 195 ARG A C 1
ATOM 1471 O O . ARG A 1 195 ? -15.418 -0.983 17.955 1.00 91.94 195 ARG A O 1
ATOM 1478 N N . THR A 1 196 ? -13.360 -1.557 17.266 1.00 92.62 196 THR A N 1
ATOM 1479 C CA . THR A 1 196 ? -13.226 -2.715 18.160 1.00 92.62 196 THR A CA 1
ATOM 1480 C C . THR A 1 196 ? -13.260 -2.301 19.634 1.00 92.62 196 THR A C 1
ATOM 1482 O O . THR A 1 196 ? -13.947 -2.935 20.439 1.00 92.62 196 THR A O 1
ATOM 1485 N N . ALA A 1 197 ? -12.555 -1.228 20.005 1.00 87.75 197 ALA A N 1
ATOM 1486 C CA . ALA A 1 197 ? -12.547 -0.699 21.368 1.00 87.75 197 ALA A CA 1
ATOM 1487 C C . ALA A 1 197 ? -13.947 -0.243 21.809 1.00 87.75 197 ALA A C 1
ATOM 1489 O O . ALA A 1 197 ? -14.397 -0.589 22.905 1.00 87.75 197 ALA A O 1
ATOM 1490 N N . LYS A 1 198 ? -14.674 0.444 20.923 1.00 89.75 198 LYS A N 1
ATOM 1491 C CA . LYS A 1 198 ? -16.051 0.885 21.162 1.00 89.75 198 LYS A CA 1
ATOM 1492 C C . LYS A 1 198 ? -17.000 -0.283 21.428 1.00 89.75 198 LYS A C 1
ATOM 1494 O O . LYS A 1 198 ? -17.756 -0.248 22.400 1.00 89.75 198 LYS A O 1
ATOM 1499 N N . VAL A 1 199 ? -16.931 -1.341 20.615 1.00 92.31 199 VAL A N 1
ATOM 1500 C CA . VAL A 1 199 ? -17.744 -2.556 20.813 1.00 92.31 199 VAL A CA 1
ATOM 1501 C C . VAL A 1 199 ? -17.409 -3.220 22.149 1.00 92.31 199 VAL A C 1
ATOM 1503 O O . VAL A 1 199 ? -18.317 -3.526 22.922 1.00 92.31 199 VAL A O 1
ATOM 1506 N N . LYS A 1 200 ? -16.120 -3.380 22.482 1.00 87.00 200 LYS A N 1
ATOM 1507 C CA . LYS A 1 200 ? -15.701 -3.939 23.780 1.00 87.00 200 LYS A CA 1
ATOM 1508 C C . LYS A 1 200 ? -16.241 -3.126 24.958 1.00 87.00 200 LYS A C 1
ATOM 1510 O O . LYS A 1 200 ? -16.712 -3.718 25.927 1.00 87.00 200 LYS A O 1
ATOM 1515 N N . ARG A 1 201 ? -16.234 -1.790 24.864 1.00 86.25 201 ARG A N 1
ATOM 1516 C CA . ARG A 1 201 ? -16.827 -0.916 25.887 1.00 86.25 201 ARG A CA 1
ATOM 1517 C C . ARG A 1 201 ? -18.324 -1.165 26.038 1.00 86.25 201 ARG A C 1
ATOM 1519 O O . ARG A 1 201 ? -18.794 -1.337 27.156 1.00 86.25 201 ARG A O 1
ATOM 1526 N N . GLN A 1 202 ? -19.068 -1.208 24.934 1.00 84.25 202 GLN A N 1
ATOM 1527 C CA . GLN A 1 202 ? -20.515 -1.453 24.964 1.00 84.25 202 GLN A CA 1
ATOM 1528 C C . GLN A 1 202 ? -20.856 -2.802 25.607 1.00 84.25 202 GLN A C 1
ATOM 1530 O O . GLN A 1 202 ? -21.757 -2.868 26.441 1.00 84.25 202 GLN A O 1
ATOM 1535 N N . VAL A 1 203 ? -20.100 -3.853 25.275 1.00 90.69 203 VAL A N 1
ATOM 1536 C CA . VAL A 1 203 ? -20.262 -5.182 25.882 1.00 90.69 203 VAL A CA 1
ATOM 1537 C C . VAL A 1 203 ? -19.969 -5.143 27.384 1.00 90.69 203 VAL A C 1
ATOM 1539 O O . VAL A 1 203 ? -20.761 -5.662 28.166 1.00 90.69 203 VAL A O 1
ATOM 1542 N N . ALA A 1 204 ? -18.884 -4.486 27.807 1.00 82.00 204 ALA A N 1
ATOM 1543 C CA . ALA A 1 204 ? -18.538 -4.362 29.224 1.00 82.00 204 ALA A CA 1
ATOM 1544 C C . ALA A 1 204 ? -19.617 -3.614 30.029 1.00 82.00 204 ALA A C 1
ATOM 1546 O O . ALA A 1 204 ? -19.982 -4.044 31.122 1.00 82.00 204 ALA A O 1
ATOM 1547 N N . VAL A 1 205 ? -20.169 -2.530 29.473 1.00 83.81 205 VAL A N 1
ATOM 1548 C CA . VAL A 1 205 ? -21.262 -1.770 30.101 1.00 83.81 205 VAL A CA 1
ATOM 1549 C C . VAL A 1 205 ? -22.532 -2.616 30.215 1.00 83.81 205 VAL A C 1
ATOM 1551 O O . VAL A 1 205 ? -23.164 -2.631 31.270 1.00 83.81 205 VAL A O 1
ATOM 1554 N N . ALA A 1 206 ? -22.901 -3.345 29.157 1.00 85.44 206 ALA A N 1
ATOM 1555 C CA . ALA A 1 206 ? -24.076 -4.214 29.169 1.00 85.44 206 ALA A CA 1
ATOM 1556 C C . ALA A 1 206 ? -23.945 -5.351 30.197 1.00 85.44 206 ALA A C 1
ATOM 1558 O O . ALA A 1 206 ? -24.897 -5.629 30.928 1.00 85.44 206 ALA A O 1
ATOM 1559 N N . GLN A 1 207 ? -22.763 -5.970 30.290 1.00 86.31 207 GLN A N 1
ATOM 1560 C CA . GLN A 1 207 ? -22.493 -7.011 31.279 1.00 86.31 207 GLN A CA 1
ATOM 1561 C C . GLN A 1 207 ? -22.580 -6.461 32.706 1.00 86.31 207 GLN A C 1
ATOM 1563 O O . GLN A 1 207 ? -23.248 -7.055 33.546 1.00 86.31 207 GLN A O 1
ATOM 1568 N N . TRP A 1 208 ? -21.998 -5.289 32.965 1.00 87.06 208 TRP A N 1
ATOM 1569 C CA . TRP A 1 208 ? -22.088 -4.657 34.280 1.00 87.06 208 TRP A CA 1
ATOM 1570 C C . TRP A 1 208 ? -23.530 -4.334 34.688 1.00 87.06 208 TRP A C 1
ATOM 1572 O O . TRP A 1 208 ? -23.920 -4.590 35.825 1.00 87.06 208 TRP A O 1
ATOM 1582 N N . LEU A 1 209 ? -24.346 -3.809 33.766 1.00 83.12 209 LEU A N 1
ATOM 1583 C CA . LEU A 1 209 ? -25.764 -3.540 34.029 1.00 83.12 209 LEU A CA 1
ATOM 1584 C C . LEU A 1 209 ? -26.530 -4.812 34.408 1.00 83.12 209 LEU A C 1
ATOM 1586 O O . LEU A 1 209 ? -27.382 -4.778 35.297 1.00 83.12 209 LEU A O 1
ATOM 1590 N N . LYS A 1 210 ? -26.215 -5.931 33.750 1.00 85.44 210 LYS A N 1
ATOM 1591 C CA . LYS A 1 210 ? -26.786 -7.238 34.073 1.00 85.44 210 LYS A CA 1
ATOM 1592 C C . LYS A 1 210 ? -26.369 -7.695 35.472 1.00 85.44 210 LYS A C 1
ATOM 1594 O O . LYS A 1 210 ? -27.236 -8.030 36.276 1.00 85.44 210 LYS A O 1
ATOM 1599 N N . ASP A 1 211 ? -25.074 -7.638 35.779 1.00 83.31 211 ASP A N 1
ATOM 1600 C CA . ASP A 1 211 ? -24.537 -8.042 37.083 1.00 83.31 211 ASP A CA 1
ATOM 1601 C C . ASP A 1 211 ? -25.123 -7.192 38.224 1.00 83.31 211 ASP A C 1
ATOM 1603 O O . ASP A 1 211 ? -25.451 -7.709 39.294 1.00 83.31 211 ASP A O 1
ATOM 1607 N N . LEU A 1 212 ? -25.315 -5.890 37.984 1.00 82.38 212 LEU A N 1
ATOM 1608 C CA . LEU A 1 212 ? -25.951 -4.975 38.928 1.00 82.38 212 LEU A CA 1
ATOM 1609 C C . LEU A 1 212 ? -27.411 -5.367 39.195 1.00 82.38 212 LEU A C 1
ATOM 1611 O O . LEU A 1 212 ? -27.820 -5.456 40.353 1.00 82.38 212 LEU A O 1
ATOM 1615 N N . ALA A 1 213 ? -28.190 -5.622 38.141 1.00 80.81 213 ALA A N 1
ATOM 1616 C CA . ALA A 1 213 ? -29.585 -6.039 38.268 1.00 80.81 213 ALA A CA 1
ATOM 1617 C C . ALA A 1 213 ? -29.723 -7.376 39.017 1.00 80.81 213 ALA A C 1
ATOM 1619 O O . ALA A 1 213 ? -30.606 -7.524 39.865 1.00 80.81 213 ALA A O 1
ATOM 1620 N N . ASP A 1 214 ? -28.830 -8.331 38.746 1.00 85.25 214 ASP A N 1
ATOM 1621 C CA . ASP A 1 214 ? -28.803 -9.620 39.439 1.00 85.25 214 ASP A CA 1
ATOM 1622 C C . ASP A 1 214 ? -28.436 -9.464 40.925 1.00 85.25 214 ASP A C 1
ATOM 1624 O O . ASP A 1 214 ? -29.024 -10.141 41.770 1.00 85.25 214 ASP A O 1
ATOM 1628 N N . ASN A 1 215 ? -27.530 -8.544 41.276 1.00 84.00 215 ASN A N 1
ATOM 1629 C CA . ASN A 1 215 ? -27.198 -8.247 42.673 1.00 84.00 215 ASN A CA 1
ATOM 1630 C C . ASN A 1 215 ? -28.399 -7.663 43.440 1.00 84.00 215 ASN A C 1
ATOM 1632 O O . ASN A 1 215 ? -28.739 -8.154 44.515 1.00 84.00 215 ASN A O 1
ATOM 1636 N N . TYR A 1 216 ? -29.100 -6.680 42.864 1.00 81.25 216 TYR A N 1
ATOM 1637 C CA . TYR A 1 216 ? -30.312 -6.125 43.482 1.00 81.25 216 TYR A CA 1
ATOM 1638 C C . TYR A 1 216 ? -31.405 -7.183 43.680 1.00 81.25 216 TYR A C 1
ATOM 1640 O O . TYR A 1 216 ? -32.070 -7.183 44.716 1.00 81.25 216 TYR A O 1
ATOM 1648 N N . ARG A 1 217 ? -31.570 -8.118 42.730 1.00 83.62 217 ARG A N 1
ATOM 1649 C CA . ARG A 1 217 ? -32.523 -9.231 42.875 1.00 83.62 217 ARG A CA 1
ATOM 1650 C C . ARG A 1 217 ? -32.173 -10.116 44.074 1.00 83.62 217 ARG A C 1
ATOM 1652 O O . ARG A 1 217 ? -33.046 -10.377 44.895 1.00 83.62 217 ARG A O 1
ATOM 1659 N N . ARG A 1 218 ? -30.897 -10.497 44.225 1.00 83.19 218 ARG A N 1
ATOM 1660 C CA . ARG A 1 218 ? -30.423 -11.301 45.369 1.00 83.19 218 ARG A CA 1
ATOM 1661 C C . ARG A 1 218 ? -30.623 -10.590 46.706 1.00 83.19 218 ARG A C 1
ATOM 1663 O O . ARG A 1 218 ? -31.019 -11.225 47.675 1.00 83.19 218 ARG A O 1
ATOM 1670 N N . GLN A 1 219 ? -30.369 -9.281 46.768 1.00 80.25 219 GLN A N 1
ATOM 1671 C CA . GLN A 1 219 ? -30.601 -8.495 47.986 1.00 80.25 219 GLN A CA 1
ATOM 1672 C C . GLN A 1 219 ? -32.087 -8.456 48.363 1.00 80.25 219 GLN A C 1
ATOM 1674 O O . GLN A 1 219 ? -32.428 -8.636 49.529 1.00 80.25 219 GLN A O 1
ATOM 1679 N N . ALA A 1 220 ? -32.972 -8.272 47.379 1.00 79.56 220 ALA A N 1
ATOM 1680 C CA . ALA A 1 220 ? -34.414 -8.278 47.603 1.00 79.56 220 ALA A CA 1
ATOM 1681 C C . ALA A 1 220 ? -34.938 -9.654 48.051 1.00 79.56 220 ALA A C 1
ATOM 1683 O O . ALA A 1 220 ? -35.849 -9.723 48.869 1.00 79.56 220 ALA A O 1
ATOM 1684 N N . GLU A 1 221 ? -34.375 -10.747 47.531 1.00 85.94 221 GLU A N 1
ATOM 1685 C CA . GLU A 1 221 ? -34.693 -12.111 47.972 1.00 85.94 221 GLU A CA 1
ATOM 1686 C C . GLU A 1 221 ? -34.197 -12.373 49.401 1.00 85.94 221 GLU A C 1
ATOM 1688 O O . GLU A 1 221 ? -34.961 -12.871 50.223 1.00 85.94 221 GLU A O 1
ATOM 1693 N N . ALA A 1 222 ? -32.967 -11.971 49.733 1.00 81.12 222 ALA A N 1
ATOM 1694 C CA . ALA A 1 222 ? -32.409 -12.128 51.078 1.00 81.12 222 ALA A CA 1
ATOM 1695 C C . ALA A 1 222 ? -33.195 -11.347 52.146 1.00 81.12 222 ALA A C 1
ATOM 1697 O O . ALA A 1 222 ? -33.384 -11.848 53.251 1.00 81.12 222 ALA A O 1
ATOM 1698 N N . ALA A 1 223 ? -33.693 -10.152 51.811 1.00 78.94 223 ALA A N 1
ATOM 1699 C CA . ALA A 1 223 ? -34.518 -9.355 52.717 1.00 78.94 223 ALA A CA 1
ATOM 1700 C C . ALA A 1 223 ? -35.852 -10.039 53.067 1.00 78.94 223 ALA A C 1
ATOM 1702 O O . ALA A 1 223 ? -36.316 -9.907 54.192 1.00 78.94 223 ALA A O 1
ATOM 1703 N N . LYS A 1 224 ? -36.439 -10.813 52.142 1.00 80.12 224 LYS A N 1
ATOM 1704 C CA . LYS A 1 224 ? -37.692 -11.551 52.387 1.00 80.12 224 LYS A CA 1
ATOM 1705 C C . LYS A 1 224 ? -37.513 -12.754 53.312 1.00 80.12 224 LYS A C 1
ATOM 1707 O O . LYS A 1 224 ? -38.445 -13.113 54.012 1.00 80.12 224 LYS A O 1
ATOM 1712 N N . VAL A 1 225 ? -36.333 -13.375 53.304 1.00 74.94 225 VAL A N 1
ATOM 1713 C CA . VAL A 1 225 ? -36.026 -14.556 54.134 1.00 74.94 225 VAL A CA 1
ATOM 1714 C C . VAL A 1 225 ? -35.701 -14.168 55.583 1.00 74.94 225 VAL A C 1
ATOM 1716 O O . VAL A 1 225 ? -35.815 -14.994 56.475 1.00 74.94 225 VAL A O 1
ATOM 1719 N N . GLY A 1 226 ? -35.301 -12.918 55.838 1.00 64.38 226 GLY A N 1
ATOM 1720 C CA . GLY A 1 226 ? -35.004 -12.424 57.189 1.00 64.38 226 GLY A CA 1
ATOM 1721 C C . GLY A 1 226 ? -36.217 -11.944 57.997 1.00 64.38 226 GLY A C 1
ATOM 1722 O O . GLY A 1 226 ? -36.032 -11.534 59.140 1.00 64.38 226 GLY A O 1
ATOM 1723 N N . GLU A 1 227 ? -37.421 -11.950 57.413 1.00 56.38 227 GLU A N 1
ATOM 1724 C CA . GLU A 1 227 ? -38.677 -11.540 58.069 1.00 56.38 227 GLU A CA 1
ATOM 1725 C C . GLU A 1 227 ? -39.559 -12.729 58.517 1.00 56.38 227 GLU A C 1
ATOM 1727 O O . GLU A 1 227 ? -40.593 -12.498 59.146 1.00 56.38 227 GLU A O 1
ATOM 1732 N N . GLU A 1 228 ? -39.158 -13.977 58.232 1.00 49.72 228 GLU A N 1
ATOM 1733 C CA . GLU A 1 228 ? -39.799 -15.222 58.712 1.00 49.72 228 GLU A CA 1
ATOM 1734 C C . GLU A 1 228 ? -39.115 -15.778 59.972 1.00 49.72 228 GLU A C 1
ATOM 1736 O O . GLU A 1 228 ? -39.851 -16.252 60.871 1.00 49.72 228 GLU A O 1
#